Protein 8WKD (pdb70)

Solvent-accessible surface area: 10180 Å² total; per-residue (Å²): 0,0,0,0,0,6,0,6,178,119,0,0,0,0,0,0,0,26,8,52,0,33,7,99,33,120,112,96,39,56,86,99,2,44,131,36,2,38,47,14,63,3,61,60,65,126,72,4,95,142,55,4,152,124,30,59,6,129,16,73,43,35,41,101,59,116,4,3,53,86,77,126,20,1,0,8,0,54,0,22,18,30,96,78,87,89,80,61,66,4,46,0,0,0,0,12,18,10,7,0,1,0,26,31,92,137,102,90,14,56,68,72,47,77,18,128,32,24,0,0,0,0,0,1,5,113,56,0,17,114,20,0,11,135,13,4,130,100,59,36,86,198,201,26,89,35,116,57,0,18,154,20,0,57,68,0,2,73,22,0,12,151,93,2,1,0,5,2,173,95,56,41,61,25,80,14,82,44,121,34,67,0,48,150,11,8,101,159,14,119,98,140,47,51,13,0,3,8,1,2,80,26,140,31,44,59,29,126,85

B-factor: mean 46.71, std 22.0, range [20.5, 267.12]

Radius of gyration: 16.75 Å; Cα contacts (8 Å, |Δi|>4): 526; chains: 2; bounding box: 32×49×34 Å

Foldseek 3Di:
DKKKKKAAQQKMKIKAWQKDKDKDDDPVLVVVLVVCQLVLNAQDPVSSVVSCVVSVIDMDIDGHHAQWDDDPQKIKGKDWDADPNDIKMKIWIGIHQWIWIFICDPNFTGTDDIGGHIDMDMDGRPVLRVQLVVLCVVQDDDPDDPVSVVVSVLVSLCRSSRRGPNGHNDMDMDMGRDPPHRVVVSVVRRHD/DDDDDCPVVPDDDDDDD

Structure (mmCIF, N/CA/C/O backbone):
data_8WKD
#
_entry.id   8WKD
#
_cell.length_a   54.100
_cell.length_b   100.970
_cell.length_c   32.600
_cell.angle_alpha   90.00
_cell.angle_beta   90.00
_cell.angle_gamma   90.00
#
_symmetry.space_group_name_H-M   'P 21 21 2'
#
loop_
_entity.id
_entity.type
_entity.pdbx_description
1 polymer 'DUF2121 domain-containing protein'
2 polymer 'Tetrahydromethanopterin S-methyltransferase subunit A'
3 water water
#
loop_
_atom_site.group_PDB
_atom_site.id
_atom_site.type_symbol
_atom_site.label_atom_id
_atom_site.label_alt_id
_atom_site.label_comp_id
_atom_site.label_asym_id
_atom_site.label_entity_id
_atom_site.label_seq_id
_atom_site.pdbx_PDB_ins_code
_atom_site.Cartn_x
_atom_site.Cartn_y
_atom_site.Cartn_z
_atom_site.occupancy
_atom_site.B_iso_or_equiv
_atom_site.auth_seq_id
_atom_site.auth_comp_id
_atom_site.auth_asym_id
_atom_site.auth_atom_id
_atom_site.pdbx_PDB_model_num
ATOM 1 N N . ALA A 1 1 ? -13.690 2.945 -7.156 1.00 65.32 1 ALA A N 1
ATOM 2 C CA . ALA A 1 1 ? -14.563 4.114 -7.404 1.00 62.99 1 ALA A CA 1
ATOM 3 C C . ALA A 1 1 ? -13.733 5.387 -7.600 1.00 44.93 1 ALA A C 1
ATOM 4 O O . ALA A 1 1 ? -12.588 5.466 -7.134 1.00 40.42 1 ALA A O 1
ATOM 6 N N . LEU A 1 2 ? -14.307 6.375 -8.302 1.00 39.02 2 LEU A N 1
ATOM 7 C CA . LEU A 1 2 ? -13.598 7.600 -8.580 1.00 33.95 2 LEU A CA 1
ATOM 8 C C . LEU A 1 2 ? -14.514 8.756 -8.926 1.00 31.28 2 LEU A C 1
ATOM 9 O O . LEU A 1 2 ? -15.333 8.660 -9.844 1.00 23.15 2 LEU A O 1
ATOM 14 N N . VAL A 1 3 ? -14.402 9.840 -8.152 1.00 26.63 3 VAL A N 1
ATOM 15 C CA . VAL A 1 3 ? -15.059 11.100 -8.439 1.00 26.12 3 VAL A CA 1
ATOM 16 C C . VAL A 1 3 ? -13.936 12.110 -8.512 1.00 28.49 3 VAL A C 1
ATOM 17 O O . VAL A 1 3 ? -13.097 12.160 -7.614 1.00 20.50 3 VAL A O 1
ATOM 21 N N . ILE A 1 4 ? -13.876 12.885 -9.594 1.00 22.80 4 ILE A N 1
ATOM 22 C CA . ILE A 1 4 ? -12.883 13.935 -9.738 1.00 23.36 4 ILE A CA 1
ATOM 23 C C . ILE A 1 4 ? -13.557 15.245 -10.165 1.00 27.13 4 ILE A C 1
ATOM 24 O O . ILE A 1 4 ? -14.637 15.241 -10.784 1.00 22.21 4 ILE A O 1
ATOM 29 N N . ALA A 1 5 ? -12.955 16.359 -9.781 1.00 24.63 5 ALA A N 1
ATOM 30 C CA . ALA A 1 5 ? -13.493 17.667 -10.096 1.00 26.60 5 ALA A CA 1
ATOM 31 C C . ALA A 1 5 ? -12.420 18.680 -10.314 1.00 26.53 5 ALA A C 1
ATOM 32 O O . ALA A 1 5 ? -11.340 18.599 -9.732 1.00 26.06 5 ALA A O 1
ATOM 34 N N . PHE A 1 6 ? -12.718 19.641 -11.165 1.00 25.31 6 PHE A N 1
ATOM 35 C CA . PHE A 1 6 ? -11.849 20.773 -11.374 1.00 27.70 6 PHE A CA 1
ATOM 36 C C . PHE A 1 6 ? -12.671 22.006 -11.006 1.00 28.04 6 PHE A C 1
ATOM 37 O O . PHE A 1 6 ? -13.790 22.190 -11.490 1.00 24.84 6 PHE A O 1
ATOM 45 N N . ILE A 1 7 ? -12.117 22.847 -10.160 1.00 26.22 7 ILE A N 1
ATOM 46 C CA . ILE A 1 7 ? -12.766 24.087 -9.782 1.00 28.77 7 ILE A CA 1
ATOM 47 C C . ILE A 1 7 ? -11.930 25.201 -10.327 1.00 33.82 7 ILE A C 1
ATOM 48 O O . ILE A 1 7 ? -10.724 25.254 -10.103 1.00 30.57 7 ILE A O 1
ATOM 53 N N . GLY A 1 8 ? -12.553 26.035 -11.123 1.00 31.90 8 GLY A N 1
ATOM 54 C CA . GLY A 1 8 ? -11.876 27.190 -11.691 1.00 36.86 8 GLY A CA 1
ATOM 55 C C . GLY A 1 8 ? -12.547 28.478 -11.293 1.00 37.51 8 GLY A C 1
ATOM 56 O O . GLY A 1 8 ? -13.611 28.468 -10.667 1.00 35.19 8 GLY A O 1
ATOM 57 N N . LYS A 1 9 ? -11.994 29.590 -11.751 1.00 39.48 9 LYS A N 1
ATOM 58 C CA . LYS A 1 9 ? -12.553 30.919 -11.486 1.00 41.92 9 LYS A CA 1
ATOM 59 C C . LYS A 1 9 ? -13.919 31.108 -12.169 1.00 37.86 9 LYS A C 1
ATOM 60 O O . LYS A 1 9 ? -14.756 31.844 -11.655 1.00 35.62 9 LYS A O 1
ATOM 66 N N . ASN A 1 10 ? -14.147 30.456 -13.328 1.00 38.00 10 ASN A N 1
ATOM 67 C CA . ASN A 1 10 ? -15.407 30.643 -14.057 1.00 38.45 10 ASN A CA 1
ATOM 68 C C . ASN A 1 10 ? -16.393 29.491 -14.008 1.00 36.96 10 ASN A C 1
ATOM 69 O O . ASN A 1 10 ? -17.415 29.544 -14.695 1.00 37.25 10 ASN A O 1
ATOM 74 N N . GLY A 1 11 ? -16.080 28.450 -13.256 1.00 35.05 11 GLY A N 1
ATOM 75 C CA . GLY A 1 11 ? -16.967 27.310 -13.154 1.00 33.86 11 GLY A CA 1
ATOM 76 C C . GLY A 1 11 ? -16.307 26.083 -12.588 1.00 32.56 11 GLY A C 1
ATOM 77 O O . GLY A 1 11 ? -15.186 26.147 -12.086 1.00 34.77 11 GLY A O 1
ATOM 78 N N . ALA A 1 12 ? -17.009 24.974 -12.640 1.00 26.72 12 ALA A N 1
ATOM 79 C CA . ALA A 1 12 ? -16.497 23.727 -12.105 1.00 26.94 12 ALA A CA 1
ATOM 80 C C . ALA A 1 12 ? -16.976 22.553 -12.952 1.00 30.73 12 ALA A C 1
ATOM 81 O O . ALA A 1 12 ? -18.107 22.551 -13.449 1.00 24.91 12 ALA A O 1
ATOM 83 N N . VAL A 1 13 ? -16.121 21.534 -13.063 1.00 25.83 13 VAL A N 1
ATOM 84 C CA . VAL A 1 13 ? -16.466 20.347 -13.796 1.00 26.79 13 VAL A CA 1
ATOM 85 C C . VAL A 1 13 ? -16.266 19.135 -12.882 1.00 23.25 13 VAL A C 1
ATOM 86 O O . VAL A 1 13 ? -15.391 19.142 -12.017 1.00 27.35 13 VAL A O 1
ATOM 90 N N . MET A 1 14 ? -17.145 18.160 -12.990 1.00 20.87 14 MET A N 1
ATOM 91 C CA . MET A 1 14 ? -17.083 16.997 -12.123 1.00 25.81 14 MET A CA 1
ATOM 92 C C . MET A 1 14 ? -17.421 15.701 -12.899 1.00 24.47 14 MET A C 1
ATOM 93 O O . MET A 1 14 ? -18.410 15.658 -13.626 1.00 20.81 14 MET A O 1
ATOM 98 N N . ALA A 1 15 ? -16.596 14.674 -12.742 1.00 24.09 15 ALA A N 1
ATOM 99 C CA . ALA A 1 15 ? -16.795 13.401 -13.390 1.00 26.37 15 ALA A CA 1
ATOM 100 C C . ALA A 1 15 ? -16.807 12.263 -12.373 1.00 28.84 15 ALA A C 1
ATOM 101 O O . ALA A 1 15 ? -16.133 12.344 -11.345 1.00 21.68 15 ALA A O 1
ATOM 103 N N . GLY A 1 16 ? -17.633 11.258 -12.618 1.00 23.05 16 GLY A N 1
ATOM 104 C CA . GLY A 1 16 ? -17.723 10.116 -11.726 1.00 22.30 16 GLY A CA 1
ATOM 105 C C . GLY A 1 16 ? -17.944 8.843 -12.494 1.00 27.48 16 GLY A C 1
ATOM 106 O O . GLY A 1 16 ? -18.617 8.864 -13.532 1.00 21.15 16 GLY A O 1
ATOM 107 N N . ASP A 1 17 ? -17.358 7.726 -12.031 1.00 27.48 17 ASP A N 1
ATOM 108 C CA . ASP A 1 17 ? -17.606 6.439 -12.691 1.00 28.94 17 ASP A CA 1
ATOM 109 C C . ASP A 1 17 ? -19.004 5.913 -12.228 1.00 27.96 17 ASP A C 1
ATOM 110 O O . ASP A 1 17 ? -19.666 6.541 -11.395 1.00 25.78 17 ASP A O 1
ATOM 115 N N . MET A 1 18 ? -19.444 4.789 -12.771 1.00 27.01 18 MET A N 1
ATOM 116 C CA . MET A 1 18 ? -20.770 4.278 -12.446 1.00 31.81 18 MET A CA 1
ATOM 117 C C . MET A 1 18 ? -20.779 2.895 -11.789 1.00 35.72 18 MET A C 1
ATOM 118 O O . MET A 1 18 ? -21.851 2.344 -11.564 1.00 32.73 18 MET A O 1
ATOM 123 N N . ARG A 1 19 ? -19.594 2.370 -11.422 1.00 35.93 19 ARG A N 1
ATOM 124 C CA . ARG A 1 19 ? -19.462 1.046 -10.845 1.00 43.87 19 ARG A CA 1
ATOM 125 C C . ARG A 1 19 ? -19.817 0.946 -9.350 1.00 45.42 19 ARG A C 1
ATOM 126 O O . ARG A 1 19 ? -19.392 1.751 -8.533 1.00 45.61 19 ARG A O 1
ATOM 134 N N . GLU A 1 20 ? -20.611 -0.047 -9.026 1.00 40.46 20 GLU A N 1
ATOM 135 C CA . GLU A 1 20 ? -21.015 -0.387 -7.689 1.00 46.65 20 GLU A CA 1
ATOM 136 C C . GLU A 1 20 ? -20.731 -1.882 -7.534 1.00 48.83 20 GLU A C 1
ATOM 137 O O . GLU A 1 20 ? -21.132 -2.686 -8.383 1.00 40.03 20 GLU A O 1
ATOM 143 N N . ILE A 1 21 ? -19.946 -2.252 -6.515 1.00 57.99 21 ILE A N 1
ATOM 144 C CA . ILE A 1 21 ? -19.565 -3.641 -6.307 1.00 53.22 21 ILE A CA 1
ATOM 145 C C . ILE A 1 21 ? -20.069 -4.139 -4.997 1.00 52.83 21 ILE A C 1
ATOM 146 O O . ILE A 1 21 ? -19.846 -3.484 -3.982 1.00 63.07 21 ILE A O 1
ATOM 151 N N . THR A 1 22 ? -20.751 -5.277 -5.000 1.00 44.21 22 THR A N 1
ATOM 152 C CA . THR A 1 22 ? -21.170 -5.893 -3.749 1.00 50.01 22 THR A CA 1
ATOM 153 C C . THR A 1 22 ? -20.400 -7.191 -3.572 1.00 47.46 22 THR A C 1
ATOM 154 O O . THR A 1 22 ? -20.166 -7.922 -4.539 1.00 41.93 22 THR A O 1
ATOM 158 N N . PHE A 1 23 ? -20.022 -7.478 -2.330 1.00 50.04 23 PHE A N 1
ATOM 159 C CA . PHE A 1 23 ? -19.289 -8.690 -2.006 1.00 44.66 23 PHE A CA 1
ATOM 160 C C . PHE A 1 23 ? -20.117 -9.517 -1.042 1.00 48.50 23 PHE A C 1
ATOM 161 O O . PHE A 1 23 ? -20.871 -8.972 -0.225 1.00 48.47 23 PHE A O 1
ATOM 169 N N . GLU A 1 24 ? -20.008 -10.844 -1.159 1.00 43.44 24 GLU A N 1
ATOM 170 C CA . GLU A 1 24 ? -20.714 -11.738 -0.253 1.00 45.69 24 GLU A CA 1
ATOM 171 C C . GLU A 1 24 ? -19.791 -12.924 0.021 1.00 45.99 24 GLU A C 1
ATOM 172 O O . GLU A 1 24 ? -19.227 -13.494 -0.909 1.00 43.02 24 GLU A O 1
ATOM 178 N N . GLY A 1 25 ? -19.618 -13.249 1.290 1.00 46.52 25 GLY A N 1
ATOM 179 C CA . GLY A 1 25 ? -18.755 -14.339 1.729 1.00 50.28 25 GLY A CA 1
ATOM 180 C C . GLY A 1 25 ? -18.058 -14.033 3.038 1.00 51.24 25 GLY A C 1
ATOM 181 O O . GLY A 1 25 ? -18.266 -12.969 3.620 1.00 52.68 25 GLY A O 1
ATOM 182 N N . GLU A 1 26 ? -17.225 -14.962 3.519 1.00 47.19 26 GLU A N 1
ATOM 183 C CA . GLU A 1 26 ? -16.504 -14.770 4.767 1.00 49.96 26 GLU A CA 1
ATOM 184 C C . GLU A 1 26 ? -15.663 -13.494 4.755 1.00 48.18 26 GLU A C 1
ATOM 185 O O . GLU A 1 26 ? -15.099 -13.140 3.731 1.00 43.56 26 GLU A O 1
ATOM 191 N N . LYS A 1 27 ? -15.593 -12.804 5.906 1.00 51.32 27 LYS A N 1
ATOM 192 C CA . LYS A 1 27 ? -14.856 -11.551 6.086 1.00 49.28 27 LYS A CA 1
ATOM 193 C C . LYS A 1 27 ? -13.348 -11.625 5.719 1.00 45.99 27 LYS A C 1
ATOM 194 O O . LYS A 1 27 ? -12.892 -10.725 5.010 1.00 45.99 27 LYS A O 1
ATOM 200 N N . PRO A 1 28 ? -12.556 -12.643 6.143 1.00 48.08 28 PRO A N 1
ATOM 201 C CA . PRO A 1 28 ? -11.137 -12.672 5.733 1.00 49.26 28 PRO A CA 1
ATOM 202 C C . PRO A 1 28 ? -10.972 -12.783 4.223 1.00 49.13 28 PRO A C 1
ATOM 203 O O . PRO A 1 28 ? -10.017 -12.244 3.675 1.00 45.91 28 PRO A O 1
ATOM 207 N N . ASP A 1 29 ? -11.898 -13.489 3.556 1.00 46.90 29 ASP A N 1
ATOM 208 C CA . ASP A 1 29 ? -11.891 -13.705 2.119 1.00 49.27 29 ASP A CA 1
ATOM 209 C C . ASP A 1 29 ? -12.238 -12.411 1.365 1.00 44.91 29 ASP A C 1
ATOM 210 O O . ASP A 1 29 ? -11.515 -12.029 0.442 1.00 44.68 29 ASP A O 1
ATOM 215 N N . ARG A 1 30 ? -13.308 -11.718 1.800 1.00 44.49 30 ARG A N 1
ATOM 216 C CA . ARG A 1 30 ? -13.719 -10.451 1.205 1.00 43.40 30 ARG A CA 1
ATOM 217 C C . ARG A 1 30 ? -12.604 -9.420 1.349 1.00 46.62 30 ARG A C 1
ATOM 218 O O . ARG A 1 30 ? -12.255 -8.774 0.366 1.00 44.59 30 ARG A O 1
ATOM 226 N N . GLU A 1 31 ? -11.985 -9.340 2.543 1.00 46.74 31 GLU A N 1
ATOM 227 C CA . GLU A 1 31 ? -10.857 -8.449 2.819 1.00 47.94 31 GLU A CA 1
ATOM 228 C C . GLU A 1 31 ? -9.645 -8.715 1.915 1.00 48.52 31 GLU A C 1
ATOM 229 O O . GLU A 1 31 ? -8.961 -7.767 1.528 1.00 47.92 31 GLU A O 1
ATOM 235 N N . LYS A 1 32 ? -9.369 -9.988 1.594 1.00 46.82 32 LYS A N 1
ATOM 236 C CA . LYS A 1 32 ? -8.259 -10.343 0.717 1.00 48.40 32 LYS A CA 1
ATOM 237 C C . LYS A 1 32 ? -8.545 -9.888 -0.730 1.00 50.23 32 LYS A C 1
ATOM 238 O O . LYS A 1 32 ? -7.652 -9.369 -1.409 1.00 53.66 32 LYS A O 1
ATOM 244 N N . LEU A 1 33 ? -9.784 -10.091 -1.203 1.00 50.35 33 LEU A N 1
ATOM 245 C CA . LEU A 1 33 ? -10.157 -9.671 -2.549 1.00 48.26 33 LEU A CA 1
ATOM 246 C C . LEU A 1 33 ? -10.124 -8.141 -2.654 1.00 48.94 33 LEU A C 1
ATOM 247 O O . LEU A 1 33 ? -9.517 -7.615 -3.578 1.00 50.90 33 LEU A O 1
ATOM 252 N N . GLU A 1 34 ? -10.714 -7.439 -1.682 1.00 46.53 34 GLU A N 1
ATOM 253 C CA . GLU A 1 34 ? -10.727 -5.977 -1.633 1.00 50.94 34 GLU A CA 1
ATOM 254 C C . GLU A 1 34 ? -9.324 -5.401 -1.779 1.00 53.58 34 GLU A C 1
ATOM 255 O O . GLU A 1 34 ? -9.110 -4.549 -2.630 1.00 55.89 34 GLU A O 1
ATOM 261 N N . LYS A 1 35 ? -8.370 -5.887 -0.973 1.00 53.31 35 LYS A N 1
ATOM 262 C CA . LYS A 1 35 ? -6.989 -5.438 -1.035 1.00 52.57 35 LYS A CA 1
ATOM 263 C C . LYS A 1 35 ? -6.439 -5.577 -2.462 1.00 54.45 35 LYS A C 1
ATOM 264 O O . LYS A 1 35 ? -5.859 -4.628 -2.974 1.00 56.12 35 LYS A O 1
ATOM 270 N N . GLU A 1 36 ? -6.652 -6.724 -3.118 1.00 53.78 36 GLU A N 1
ATOM 271 C CA . GLU A 1 36 ? -6.166 -6.930 -4.486 1.00 56.06 36 GLU A CA 1
ATOM 272 C C . GLU A 1 36 ? -6.848 -5.996 -5.498 1.00 55.67 36 GLU A C 1
ATOM 273 O O . GLU A 1 36 ? -6.221 -5.570 -6.464 1.00 53.14 36 GLU A O 1
ATOM 279 N N . LEU A 1 37 ? -8.140 -5.715 -5.298 1.00 53.26 37 LEU A N 1
ATOM 280 C CA . LEU A 1 37 ? -8.900 -4.878 -6.216 1.00 55.42 37 LEU A CA 1
ATOM 281 C C . LEU A 1 37 ? -8.565 -3.396 -6.069 1.00 53.95 37 LEU A C 1
ATOM 282 O O . LEU A 1 37 ? -8.403 -2.715 -7.074 1.00 53.54 37 LEU A O 1
ATOM 287 N N . TYR A 1 38 ? -8.426 -2.905 -4.840 1.00 55.99 38 TYR A N 1
ATOM 288 C CA . TYR A 1 38 ? -8.127 -1.492 -4.607 1.00 55.94 38 TYR A CA 1
ATOM 289 C C . TYR A 1 38 ? -6.626 -1.144 -4.726 1.00 55.38 38 TYR A C 1
ATOM 290 O O . TYR A 1 38 ? -6.239 0.014 -4.538 1.00 53.76 38 TYR A O 1
ATOM 299 N N . SER A 1 39 ? -5.789 -2.131 -5.080 1.00 53.81 39 SER A N 1
ATOM 300 C CA . SER A 1 39 ? -4.358 -1.893 -5.252 1.00 54.81 39 SER A CA 1
ATOM 301 C C . SER A 1 39 ? -3.927 -1.730 -6.728 1.00 52.19 39 SER A C 1
ATOM 302 O O . SER A 1 39 ? -2.748 -1.475 -6.990 1.00 54.59 39 SER A O 1
ATOM 305 N N . GLY A 1 40 ? -4.853 -1.899 -7.670 1.00 54.27 40 GLY A N 1
ATOM 306 C CA . GLY A 1 40 ? -4.525 -1.861 -9.091 1.00 51.95 40 GLY A CA 1
ATOM 307 C C . GLY A 1 40 ? -4.104 -3.216 -9.650 1.00 53.61 40 GLY A C 1
ATOM 308 O O . GLY A 1 40 ? -3.794 -3.327 -10.837 1.00 50.12 40 GLY A O 1
ATOM 309 N N . SER A 1 41 ? -4.094 -4.268 -8.801 1.00 62.84 41 SER A N 1
ATOM 310 C CA . SER A 1 41 ? -3.703 -5.634 -9.185 1.00 63.95 41 SER A CA 1
ATOM 311 C C . SER A 1 41 ? -4.675 -6.221 -10.201 1.00 62.49 41 SER A C 1
ATOM 312 O O . SER A 1 41 ? -4.253 -6.864 -11.165 1.00 60.73 41 SER A O 1
ATOM 315 N N . ILE A 1 42 ? -5.980 -6.030 -9.967 1.00 51.87 42 ILE A N 1
ATOM 316 C CA . ILE A 1 42 ? -6.994 -6.553 -10.870 1.00 46.54 42 ILE A CA 1
ATOM 317 C C . ILE A 1 42 ? -7.347 -5.483 -11.900 1.00 49.80 42 ILE A C 1
ATOM 318 O O . ILE A 1 42 ? -7.985 -4.488 -11.562 1.00 47.45 42 ILE A O 1
ATOM 323 N N . VAL A 1 43 ? -6.920 -5.684 -13.145 1.00 45.85 43 VAL A N 1
ATOM 324 C CA . VAL A 1 43 ? -7.128 -4.736 -14.240 1.00 45.59 43 VAL A CA 1
ATOM 325 C C . VAL A 1 43 ? -8.434 -4.942 -15.013 1.00 43.89 43 VAL A C 1
ATOM 326 O O . VAL A 1 43 ? -9.109 -3.969 -15.330 1.00 48.47 43 VAL A O 1
ATOM 330 N N . THR A 1 44 ? -8.780 -6.184 -15.342 1.00 45.67 44 THR A N 1
ATOM 331 C CA . THR A 1 44 ? -9.969 -6.454 -16.152 1.00 47.85 44 THR A CA 1
ATOM 332 C C . THR A 1 44 ? -11.130 -7.052 -15.336 1.00 48.39 44 THR A C 1
ATOM 333 O O . THR A 1 44 ? -10.919 -7.547 -14.225 1.00 47.15 44 THR A O 1
ATOM 337 N N . ASP A 1 45 ? -12.349 -7.007 -15.894 1.00 45.09 45 ASP A N 1
ATOM 338 C CA . ASP A 1 45 ? -13.512 -7.628 -15.261 1.00 48.64 45 ASP A CA 1
ATOM 339 C C . ASP A 1 45 ? -13.388 -9.161 -15.294 1.00 47.56 45 ASP A C 1
ATOM 340 O O . ASP A 1 45 ? -13.938 -9.846 -14.426 1.00 45.51 45 ASP A O 1
ATOM 345 N N . GLU A 1 46 ? -12.627 -9.687 -16.264 1.00 48.41 46 GLU A N 1
ATOM 346 C CA . GLU A 1 46 ? -12.322 -11.105 -16.406 1.00 47.85 46 GLU A CA 1
ATOM 347 C C . GLU A 1 46 ? -11.446 -11.553 -15.222 1.00 46.60 46 GLU A C 1
ATOM 348 O O . GLU A 1 46 ? -11.795 -12.525 -14.550 1.00 49.49 46 GLU A O 1
ATOM 354 N N . GLU A 1 47 ? -10.346 -10.825 -14.931 1.00 45.50 47 GLU A N 1
ATOM 355 C CA . GLU A 1 47 ? -9.457 -11.138 -13.809 1.00 45.89 47 GLU A CA 1
ATOM 356 C C . GLU A 1 47 ? -10.142 -10.980 -12.462 1.00 46.29 47 GLU A C 1
ATOM 357 O O . GLU A 1 47 ? -9.749 -11.629 -11.502 1.00 47.31 47 GLU A O 1
ATOM 363 N N . MET A 1 48 ? -11.154 -10.111 -12.377 1.00 45.94 48 MET A N 1
ATOM 364 C CA . MET A 1 48 ? -11.899 -9.898 -11.149 1.00 45.71 48 MET A CA 1
ATOM 365 C C . MET A 1 48 ? -12.736 -11.132 -10.817 1.00 45.49 48 MET A C 1
ATOM 366 O O . MET A 1 48 ? -12.739 -11.580 -9.673 1.00 43.63 48 MET A O 1
ATOM 371 N N . GLN A 1 49 ? -13.413 -11.684 -11.814 1.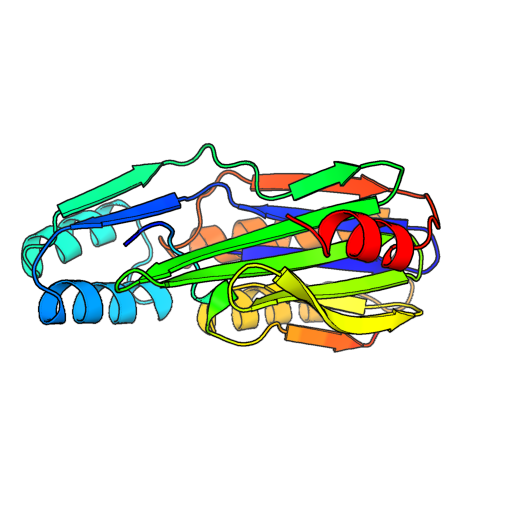00 45.63 49 GLN A N 1
ATOM 372 C CA . GLN A 1 49 ? -14.254 -12.879 -11.568 1.00 45.20 49 GLN A CA 1
ATOM 373 C C . GLN A 1 49 ? -13.358 -14.081 -11.257 1.00 48.13 49 GLN A C 1
ATOM 374 O O . GLN A 1 49 ? -13.719 -14.837 -10.354 1.00 48.82 49 GLN A O 1
ATOM 380 N N . LYS A 1 50 ? -12.222 -14.211 -11.947 1.00 46.18 50 LYS A N 1
ATOM 381 C CA . LYS A 1 50 ? -11.314 -15.312 -11.646 1.00 47.72 50 LYS A CA 1
ATOM 382 C C . LYS A 1 50 ? -10.776 -15.200 -10.207 1.00 47.51 50 LYS A C 1
ATOM 383 O O . LYS A 1 50 ? -10.695 -16.213 -9.515 1.00 46.03 50 LYS A O 1
ATOM 389 N N . LYS A 1 51 ? -10.492 -13.970 -9.726 1.00 45.96 51 LYS A N 1
ATOM 390 C CA . LYS A 1 51 ? -10.012 -13.795 -8.354 1.00 48.84 51 LYS A CA 1
ATOM 391 C C . LYS A 1 51 ? -11.102 -14.061 -7.316 1.00 49.45 51 LYS A C 1
ATOM 392 O O . LYS A 1 51 ? -10.820 -14.677 -6.294 1.00 48.16 51 LYS A O 1
ATOM 398 N N . ALA A 1 52 ? -12.345 -13.616 -7.580 1.00 47.16 52 ALA A N 1
A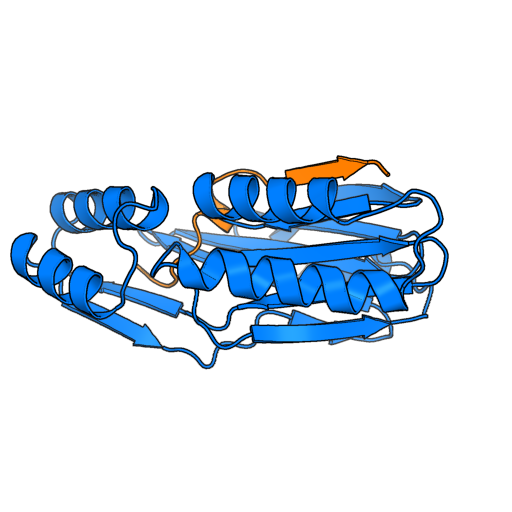TOM 399 C CA . ALA A 1 52 ? -13.466 -13.853 -6.668 1.00 46.63 52 ALA A CA 1
ATOM 400 C C . ALA A 1 52 ? -13.678 -15.360 -6.491 1.00 50.39 52 ALA A C 1
ATOM 401 O O . ALA A 1 52 ? -13.927 -15.813 -5.374 1.00 48.73 52 ALA A O 1
ATOM 403 N N . GLU A 1 53 ? -13.589 -16.128 -7.591 1.00 46.08 53 GLU A N 1
ATOM 404 C CA . GLU A 1 53 ? -13.735 -17.584 -7.583 1.00 55.39 53 GLU A CA 1
ATOM 405 C C . GLU A 1 53 ? -12.639 -18.173 -6.680 1.00 52.85 53 GLU A C 1
ATOM 406 O O . GLU A 1 53 ? -12.944 -18.873 -5.713 1.00 55.47 53 GLU A O 1
ATOM 412 N N . GLU A 1 54 ? -11.380 -17.782 -6.937 1.00 53.02 54 GLU A N 1
ATOM 413 C CA . GLU A 1 54 ? -10.203 -18.199 -6.192 1.00 53.15 54 GLU A CA 1
ATOM 414 C C . GLU A 1 54 ? -10.384 -18.000 -4.700 1.00 55.11 54 GLU A C 1
ATOM 415 O O . GLU A 1 54 ? -10.148 -18.930 -3.930 1.00 54.87 54 GLU A O 1
ATOM 421 N N . PHE A 1 55 ? -10.823 -16.804 -4.279 1.00 52.09 55 PHE A N 1
ATOM 422 C CA . PHE A 1 55 ? -11.006 -16.535 -2.856 1.00 53.18 55 PHE A CA 1
ATOM 423 C C . PHE A 1 55 ? -12.380 -16.968 -2.297 1.00 51.10 55 PHE A C 1
ATOM 424 O O . PHE A 1 55 ? -12.641 -16.765 -1.108 1.00 51.13 55 PHE A O 1
ATOM 432 N N . GLY A 1 56 ? -13.224 -17.571 -3.134 1.00 49.50 56 GLY A N 1
ATOM 433 C CA . GLY A 1 56 ? -14.545 -18.024 -2.722 1.00 48.48 56 GLY A CA 1
ATOM 434 C C . GLY A 1 56 ? -15.488 -16.900 -2.340 1.00 46.54 56 GLY A C 1
ATOM 435 O O . GLY A 1 56 ? -16.271 -17.042 -1.405 1.00 49.94 56 GLY A O 1
ATOM 436 N N . VAL A 1 57 ? -15.417 -15.770 -3.061 1.00 46.49 57 VAL A N 1
ATOM 437 C CA . VAL A 1 57 ? -16.258 -14.596 -2.831 1.00 44.40 57 VAL A CA 1
ATOM 438 C C . VAL A 1 57 ? -17.197 -14.407 -4.018 1.00 43.83 57 VAL A C 1
ATOM 439 O O . VAL A 1 57 ? -16.729 -14.334 -5.151 1.00 45.46 57 VAL A O 1
ATOM 443 N N . LYS A 1 58 ? -18.509 -14.318 -3.774 1.00 40.81 58 LYS A N 1
ATOM 444 C CA . LYS A 1 58 ? -19.453 -14.035 -4.853 1.00 44.67 58 LYS A CA 1
ATOM 445 C C . LYS A 1 58 ? -19.494 -12.500 -5.046 1.00 46.90 58 LYS A C 1
ATOM 446 O O . LYS A 1 58 ? -19.615 -11.767 -4.068 1.00 46.87 58 LYS A O 1
ATOM 452 N N . ILE A 1 59 ? -19.294 -12.018 -6.273 1.00 42.94 59 ILE A N 1
ATOM 453 C CA . ILE A 1 59 ? -19.289 -10.581 -6.538 1.00 46.52 59 ILE A CA 1
ATOM 454 C C . ILE A 1 59 ? -20.311 -10.153 -7.597 1.00 46.22 59 ILE A C 1
ATOM 455 O O . ILE A 1 59 ? -20.381 -10.758 -8.667 1.00 47.47 59 ILE A O 1
ATOM 460 N N . THR A 1 60 ? -21.114 -9.118 -7.291 1.00 44.67 60 THR A N 1
ATOM 461 C CA . THR A 1 60 ? -22.040 -8.559 -8.269 1.00 44.84 60 THR A CA 1
ATOM 462 C C . THR A 1 60 ? -21.523 -7.172 -8.643 1.00 41.07 60 THR A C 1
ATOM 463 O O . THR A 1 60 ? -21.166 -6.379 -7.775 1.00 40.86 60 THR A O 1
ATOM 467 N N . VAL A 1 61 ? -21.471 -6.891 -9.925 1.00 43.45 61 VAL A N 1
ATOM 468 C CA . VAL A 1 61 ? -20.993 -5.602 -10.406 1.00 40.36 61 VAL A CA 1
ATOM 469 C C . VAL A 1 61 ? -22.130 -4.878 -11.114 1.00 42.31 61 VAL A C 1
ATOM 470 O O . VAL A 1 61 ? -22.754 -5.473 -11.988 1.00 41.77 61 VAL A O 1
ATOM 474 N N . ALA A 1 62 ? -22.441 -3.631 -10.727 1.00 38.45 62 ALA A N 1
ATOM 475 C CA . ALA A 1 62 ? -23.501 -2.878 -11.402 1.00 43.81 62 ALA A CA 1
ATOM 476 C C . ALA A 1 62 ? -22.883 -1.598 -11.963 1.00 40.50 62 ALA A C 1
ATOM 477 O O . ALA A 1 62 ? -22.252 -0.858 -11.203 1.00 36.00 62 ALA A O 1
ATOM 479 N N . ASP A 1 63 ? -23.025 -1.335 -13.283 1.00 35.65 63 ASP A N 1
ATOM 480 C CA . ASP A 1 63 ? -22.385 -0.160 -13.872 1.00 36.86 63 ASP A CA 1
ATOM 481 C C . ASP A 1 63 ? -23.349 0.957 -14.325 1.00 37.86 63 ASP A C 1
ATOM 482 O O . ASP A 1 63 ? -23.134 1.555 -15.380 1.00 39.52 63 ASP A O 1
ATOM 487 N N . CYS A 1 64 ? -24.339 1.289 -13.513 1.00 31.09 64 CYS A N 1
ATOM 488 C CA . CYS A 1 64 ? -25.277 2.359 -13.844 1.00 35.52 64 CYS A CA 1
ATOM 489 C C . CYS A 1 64 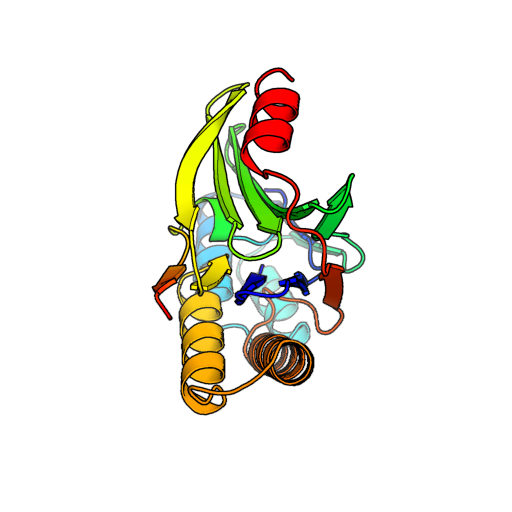? -25.525 3.289 -12.642 1.00 37.47 64 CYS A C 1
ATOM 490 O O . CYS A 1 64 ? -26.626 3.829 -12.525 1.00 39.02 64 CYS A O 1
ATOM 493 N N . LYS A 1 65 ? -24.537 3.472 -11.750 1.00 34.90 65 LYS A N 1
ATOM 494 C CA . LYS A 1 65 ? -24.732 4.329 -10.586 1.00 35.69 65 LYS A CA 1
ATOM 495 C C . LYS A 1 65 ? -24.346 5.773 -10.883 1.00 34.70 65 LYS A C 1
ATOM 496 O O . LYS A 1 65 ? -23.172 6.066 -11.105 1.00 35.83 65 LYS A O 1
ATOM 502 N N . GLU A 1 66 ? -25.318 6.679 -10.876 1.00 36.42 66 GLU A N 1
ATOM 503 C CA . GLU A 1 66 ? -25.031 8.106 -11.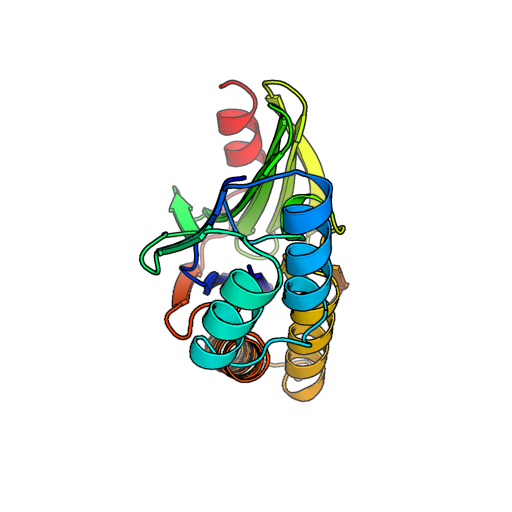057 1.00 34.70 66 GLU A CA 1
ATOM 504 C C . GLU A 1 66 ? -24.447 8.639 -9.742 1.00 31.92 66 GLU A C 1
ATOM 505 O O . GLU A 1 66 ? -25.101 8.601 -8.701 1.00 29.59 66 GLU A O 1
ATOM 511 N N . LYS A 1 67 ? -23.158 8.989 -9.784 1.00 27.49 67 LYS A N 1
ATOM 512 C CA . LYS A 1 67 ? -22.370 9.476 -8.666 1.00 28.71 67 LYS A CA 1
ATOM 513 C C . LYS A 1 67 ? -22.217 10.991 -8.666 1.00 32.65 67 LYS A C 1
ATOM 514 O O . LYS A 1 67 ? -21.683 11.541 -7.701 1.00 29.77 67 LYS A O 1
ATOM 520 N N . VAL A 1 68 ? -22.650 11.671 -9.728 1.00 28.86 68 VAL A N 1
ATOM 521 C CA . VAL A 1 68 ? -22.580 13.119 -9.791 1.00 29.59 68 VAL A CA 1
ATOM 522 C C . VAL A 1 68 ? -23.933 13.664 -10.266 1.00 30.83 68 VAL A C 1
ATOM 523 O O . VAL A 1 68 ? -24.690 12.981 -10.963 1.00 31.37 68 VAL A O 1
ATOM 527 N N . SER A 1 69 ? -24.285 14.829 -9.787 1.00 27.38 69 SER A N 1
ATOM 528 C CA . SER A 1 69 ? -25.514 15.513 -10.184 1.00 34.40 69 SER A CA 1
ATOM 529 C C . SER A 1 69 ? -25.325 17.033 -10.010 1.00 31.87 69 SER A C 1
ATOM 530 O O . SER A 1 69 ? -24.302 17.485 -9.492 1.00 31.49 69 SER A O 1
ATOM 533 N N . GLU A 1 70 ? -26.303 17.808 -10.451 1.00 32.43 70 GLU A N 1
ATOM 534 C CA . GLU A 1 70 ? -26.253 19.243 -10.357 1.00 42.05 70 GLU A CA 1
ATOM 535 C C . GLU A 1 70 ? -27.560 19.761 -9.807 1.00 48.42 70 GLU A C 1
ATOM 536 O O . GLU A 1 70 ? -28.596 19.644 -10.464 1.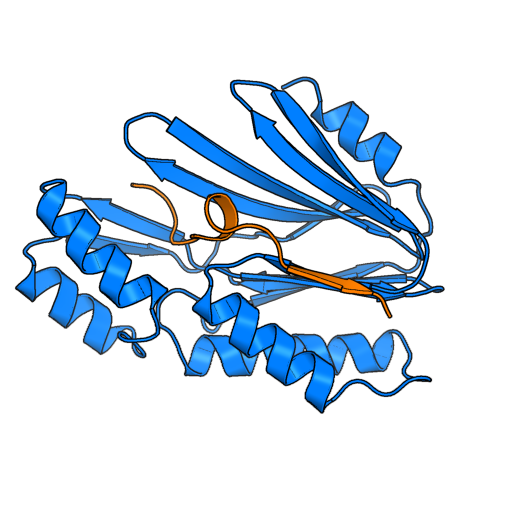00 45.96 70 GLU A O 1
ATOM 542 N N . ARG A 1 71 ? -27.489 20.344 -8.600 1.00 46.67 71 ARG A N 1
ATOM 543 C CA . ARG A 1 71 ? -28.595 20.919 -7.852 1.00 49.48 71 ARG A CA 1
ATOM 544 C C . ARG A 1 71 ? -28.339 22.414 -7.614 1.00 53.63 71 ARG A C 1
ATOM 545 O O . ARG A 1 71 ? -27.402 22.756 -6.889 1.00 51.66 71 ARG A O 1
ATOM 553 N N . ASN A 1 72 ? -29.157 23.297 -8.226 1.00 54.05 72 ASN A N 1
ATOM 554 C CA . ASN A 1 72 ? -29.120 24.748 -8.023 1.00 52.37 72 ASN A CA 1
ATOM 555 C C . ASN A 1 72 ? -27.805 25.420 -8.408 1.00 47.47 72 ASN A C 1
ATOM 556 O O . ASN A 1 72 ? -27.340 26.326 -7.710 1.00 50.38 72 ASN A O 1
ATOM 561 N N . GLY A 1 73 ? -27.198 24.966 -9.494 1.00 42.83 73 GLY A N 1
ATOM 562 C CA . GLY A 1 73 ? -25.904 25.491 -9.912 1.00 40.98 73 GLY A CA 1
ATOM 563 C C . GLY A 1 73 ? -24.723 24.924 -9.143 1.00 41.72 73 GLY A C 1
ATOM 564 O O . GLY A 1 73 ? -23.576 25.275 -9.426 1.00 42.03 73 GLY A O 1
ATOM 565 N N . VAL A 1 74 ? -24.970 24.015 -8.192 1.00 35.87 74 VAL A N 1
ATOM 566 C CA . VAL A 1 74 ? -23.906 23.382 -7.427 1.00 32.25 74 VAL A CA 1
ATOM 567 C C . VAL A 1 74 ? -23.757 21.929 -7.914 1.00 31.95 74 VAL A C 1
ATOM 568 O O . VAL A 1 74 ? -24.761 21.240 -8.067 1.00 33.22 74 VAL A O 1
ATOM 572 N N . LEU A 1 75 ? -22.533 21.481 -8.180 1.00 23.78 75 LEU A N 1
ATOM 573 C CA . LEU A 1 75 ? -22.299 20.082 -8.565 1.00 28.08 75 LEU A CA 1
ATOM 574 C C . LEU A 1 75 ? -22.093 19.278 -7.296 1.00 26.17 75 LEU A C 1
ATOM 575 O O . LEU A 1 75 ? -21.432 19.740 -6.381 1.00 21.19 75 LEU A O 1
ATOM 580 N N . VAL A 1 76 ? -22.661 18.089 -7.226 1.00 30.48 76 VAL A N 1
ATOM 581 C CA . VAL A 1 76 ? -22.526 17.224 -6.063 1.00 24.21 76 VAL A CA 1
ATOM 582 C C . VAL A 1 76 ? -22.051 15.829 -6.524 1.00 29.66 76 VAL A C 1
ATOM 583 O O . VAL A 1 76 ? -22.699 15.200 -7.371 1.00 23.94 76 VAL A O 1
ATOM 587 N N . GLY A 1 77 ? -20.890 15.409 -6.005 1.00 21.77 77 GLY A N 1
ATOM 588 C CA . GLY A 1 77 ? -20.303 14.105 -6.253 1.00 27.17 77 GLY A CA 1
ATOM 589 C C . GLY A 1 77 ? -20.264 13.284 -4.984 1.00 32.05 77 GLY A C 1
ATOM 590 O O . GLY A 1 77 ? -20.017 13.830 -3.895 1.00 29.45 77 GLY A O 1
ATOM 591 N N . GLU A 1 78 ? -20.498 11.964 -5.101 1.00 28.59 78 GLU A N 1
ATOM 592 C CA . GLU A 1 78 ? -20.480 11.133 -3.907 1.00 33.59 78 GLU A CA 1
ATOM 593 C C . GLU A 1 78 ? -19.934 9.743 -4.118 1.00 30.82 78 GLU A C 1
ATOM 594 O O . GLU A 1 78 ? -20.151 9.118 -5.161 1.00 24.28 78 GLU A O 1
ATOM 600 N N . VAL A 1 79 ? -19.150 9.309 -3.149 1.00 26.07 79 VAL A N 1
ATOM 601 C CA . VAL A 1 79 ? -18.605 7.957 -3.052 1.00 39.87 79 VAL A CA 1
ATOM 602 C C . VAL A 1 79 ? -19.151 7.390 -1.724 1.00 43.34 79 VAL A C 1
ATOM 603 O O . VAL A 1 79 ? -19.313 8.140 -0.763 1.00 38.05 79 VAL A O 1
ATOM 607 N N . SER A 1 80 ? -19.509 6.107 -1.687 1.00 52.79 80 SER A N 1
ATOM 608 C CA . SER A 1 80 ? -20.081 5.501 -0.477 1.00 54.12 80 SER A CA 1
ATOM 609 C C . SER A 1 80 ? -19.698 4.033 -0.304 1.00 65.95 80 SER A C 1
ATOM 610 O O . SER A 1 80 ? -19.381 3.359 -1.281 1.00 74.70 80 SER A O 1
ATOM 613 N N . SER A 1 81 ? -19.739 3.549 0.944 1.00 56.95 81 SER A N 1
ATOM 614 C CA . SER A 1 81 ? -19.394 2.179 1.344 1.00 64.00 81 SER A CA 1
ATOM 615 C C . SER A 1 81 ? -20.449 1.574 2.279 1.00 59.71 81 SER A C 1
ATOM 616 O O . SER A 1 81 ? -21.350 2.276 2.759 1.00 58.27 81 SER A O 1
ATOM 619 N N . ALA A 1 82 ? -20.306 0.265 2.546 1.00 64.56 82 ALA A N 1
ATOM 620 C CA . ALA A 1 82 ? -21.082 -0.521 3.503 1.00 63.77 82 ALA A CA 1
ATOM 621 C C . ALA A 1 82 ? -20.097 -1.577 4.050 1.00 71.03 82 ALA A C 1
ATOM 622 O O . ALA A 1 82 ? -19.560 -2.371 3.280 1.00 70.07 82 ALA A O 1
ATOM 624 N N . GLU A 1 83 ? -19.793 -1.530 5.351 1.00 76.19 83 GLU A N 1
ATOM 625 C CA . GLU A 1 83 ? -18.860 -2.480 5.963 1.00 78.41 83 GLU A CA 1
ATOM 626 C C . GLU A 1 83 ? -19.246 -2.684 7.411 1.00 75.23 83 GLU A C 1
ATOM 627 O O . GLU A 1 83 ? -19.251 -1.715 8.169 1.00 74.37 83 GLU A O 1
ATOM 633 N N . GLY A 1 84 ? -19.536 -3.927 7.785 1.00 80.08 84 GLY A N 1
ATOM 634 C CA . GLY A 1 84 ? -19.912 -4.295 9.147 1.00 78.43 84 GLY A CA 1
ATOM 635 C C . GLY A 1 84 ? -20.996 -3.424 9.753 1.00 76.91 84 GLY A C 1
ATOM 636 O O . GLY A 1 84 ? -20.851 -2.951 10.882 1.00 80.55 84 GLY A O 1
ATOM 637 N N . GLY A 1 85 ? -22.053 -3.165 8.984 1.00 82.64 85 GLY A N 1
ATOM 638 C CA . GLY A 1 85 ? -23.175 -2.334 9.411 1.00 75.19 85 GLY A CA 1
ATOM 639 C C . GLY A 1 85 ? -22.915 -0.837 9.413 1.00 73.76 85 GLY A C 1
ATOM 640 O O . GLY A 1 85 ? -23.813 -0.052 9.737 1.00 74.70 85 GLY A O 1
ATOM 641 N N . VAL A 1 86 ? -21.695 -0.421 9.052 1.00 66.58 86 VAL A N 1
ATOM 642 C CA . VAL A 1 86 ? -21.303 0.985 9.024 1.00 63.70 86 VAL A CA 1
ATOM 643 C C . VAL A 1 86 ? -21.448 1.544 7.604 1.00 65.05 86 VAL A C 1
ATOM 644 O O . VAL A 1 86 ? -20.684 1.145 6.714 1.00 63.27 86 VAL A O 1
ATOM 648 N N . VAL A 1 87 ? -22.388 2.486 7.392 1.00 56.69 87 VAL A N 1
ATOM 649 C CA . VAL A 1 87 ? -22.503 3.126 6.088 1.00 58.39 87 VAL A CA 1
ATOM 650 C C . VAL A 1 87 ? -21.582 4.336 6.093 1.00 55.48 87 VAL A C 1
ATOM 651 O O . VAL A 1 87 ? -21.716 5.209 6.952 1.00 53.52 87 VAL A O 1
ATOM 655 N N . LYS A 1 88 ? -20.632 4.374 5.160 1.00 52.00 88 LYS A N 1
ATOM 656 C CA . LYS A 1 88 ? -19.748 5.520 5.026 1.00 51.64 88 LYS A CA 1
ATOM 657 C C . LYS A 1 88 ? -20.031 6.276 3.704 1.00 49.80 88 LYS A C 1
ATOM 658 O O . LYS A 1 88 ? -20.392 5.653 2.700 1.00 46.61 88 LYS A O 1
ATOM 664 N N . LYS A 1 89 ? -19.948 7.623 3.719 1.00 42.88 89 LYS A N 1
ATOM 665 C CA . LYS A 1 89 ? -20.243 8.431 2.535 1.00 39.52 89 LYS A CA 1
ATOM 666 C C . LYS A 1 89 ? -19.454 9.719 2.555 1.00 38.37 89 LYS A C 1
ATOM 667 O O . LYS A 1 89 ? -19.382 10.388 3.590 1.00 33.34 89 LYS A O 1
ATOM 673 N N . ARG A 1 90 ? -18.922 10.103 1.412 1.00 30.45 90 ARG A N 1
ATOM 674 C CA . ARG A 1 90 ? -18.229 11.372 1.294 1.00 33.47 90 ARG A CA 1
ATOM 675 C C . ARG A 1 90 ? -18.813 12.148 0.104 1.00 32.34 90 ARG A C 1
ATOM 676 O O . ARG A 1 90 ? -19.004 11.569 -0.966 1.00 29.93 90 ARG A O 1
ATOM 684 N N . ARG A 1 91 ? -19.134 13.424 0.294 1.00 28.37 91 ARG A N 1
ATOM 685 C CA . ARG A 1 91 ? -19.656 14.263 -0.776 1.00 28.15 91 ARG A CA 1
ATOM 686 C C . ARG A 1 91 ? -18.769 15.462 -1.060 1.00 31.57 91 ARG A C 1
ATOM 687 O O . ARG A 1 91 ? -18.220 16.068 -0.139 1.00 25.03 91 ARG A O 1
ATOM 695 N N . LEU A 1 92 ? -18.714 15.852 -2.336 1.00 25.68 92 LEU A N 1
ATOM 696 C CA . LEU A 1 92 ? -17.973 16.981 -2.870 1.00 23.73 92 LEU A CA 1
ATOM 697 C C . LEU A 1 92 ? -18.983 17.911 -3.479 1.00 25.99 92 LEU A C 1
ATOM 698 O O . LEU A 1 92 ? -19.829 17.489 -4.273 1.00 24.25 92 LEU A O 1
ATOM 703 N N . TYR A 1 93 ? -18.919 19.177 -3.112 1.00 23.17 93 TYR A N 1
ATOM 704 C CA . TYR A 1 93 ? -19.825 20.204 -3.612 1.00 24.50 93 TYR A CA 1
ATOM 705 C C . TYR A 1 93 ? -18.947 21.223 -4.328 1.00 27.26 93 TYR A C 1
ATOM 706 O O . TYR A 1 93 ? -17.931 21.646 -3.766 1.00 23.61 93 TYR A O 1
ATOM 715 N N . ALA A 1 94 ? -19.280 21.570 -5.575 1.00 25.32 94 ALA A N 1
ATOM 716 C CA . ALA A 1 94 ? -18.453 22.502 -6.317 1.00 28.74 94 ALA A CA 1
ATOM 717 C C . ALA A 1 94 ? -19.239 23.471 -7.169 1.00 28.61 94 ALA A C 1
ATOM 718 O O . ALA A 1 94 ? -20.230 23.119 -7.790 1.00 27.27 94 ALA A O 1
ATOM 720 N N . SER A 1 95 ? -18.770 24.688 -7.206 1.00 23.17 95 SER A N 1
ATOM 721 C CA . SER A 1 95 ? -19.269 25.695 -8.140 1.00 29.92 95 SER A CA 1
ATOM 722 C C . SER A 1 95 ? -18.073 26.595 -8.535 1.00 30.91 95 SER A C 1
ATOM 723 O O . SER A 1 95 ? -16.916 26.251 -8.223 1.00 27.30 95 SER A O 1
ATOM 726 N N . ALA A 1 96 ? -18.314 27.698 -9.259 1.00 33.32 96 ALA A N 1
ATOM 727 C CA . ALA A 1 96 ? -17.242 28.603 -9.661 1.00 34.96 96 ALA A CA 1
ATOM 728 C C . ALA A 1 96 ? -16.475 29.137 -8.454 1.00 31.80 96 ALA A C 1
ATOM 729 O O . ALA A 1 96 ? -17.079 29.712 -7.551 1.00 32.35 96 ALA A O 1
ATOM 731 N N . GLY A 1 97 ? -15.164 28.875 -8.409 1.00 31.58 97 GLY A N 1
ATOM 732 C CA . GLY A 1 97 ? -14.311 29.368 -7.307 1.00 33.50 97 GLY A CA 1
ATOM 733 C C . GLY A 1 97 ? -14.767 28.907 -5.932 1.00 35.22 97 GLY A C 1
ATOM 734 O O . GLY A 1 97 ? -14.314 29.508 -4.942 1.00 34.61 97 GLY A O 1
ATOM 735 N N . ASN A 1 98 ? -15.639 27.895 -5.859 1.00 30.48 98 ASN A N 1
ATOM 736 C CA . ASN A 1 98 ? -16.184 27.455 -4.545 1.00 36.25 98 ASN A CA 1
ATOM 737 C C . ASN A 1 98 ? -16.163 25.925 -4.451 1.00 31.27 98 ASN A C 1
ATOM 738 O O . ASN A 1 98 ? -16.461 25.277 -5.471 1.00 29.48 98 ASN A O 1
ATOM 743 N N . PHE A 1 99 ? -15.839 25.373 -3.274 1.00 30.89 99 PHE A N 1
ATOM 744 C CA . PHE A 1 99 ? -15.893 23.898 -3.079 1.00 26.56 99 PHE A CA 1
ATOM 745 C C . PHE A 1 99 ? -16.058 23.573 -1.592 1.00 31.92 99 PHE A C 1
ATOM 746 O O . PHE A 1 99 ? -15.697 24.438 -0.778 1.00 24.88 99 PHE A O 1
ATOM 754 N N . ALA A 1 100 ? -16.605 22.396 -1.260 1.00 27.12 100 ALA A N 1
ATOM 755 C CA . ALA A 1 100 ? -16.717 21.952 0.121 1.00 30.15 100 ALA A CA 1
ATOM 756 C C . ALA A 1 100 ? -16.716 20.415 0.105 1.00 28.85 100 ALA A C 1
ATOM 757 O O . ALA A 1 100 ? -17.098 19.774 -0.888 1.00 23.91 100 ALA A O 1
ATOM 759 N N . ILE A 1 101 ? -16.237 19.836 1.183 1.00 25.40 101 ILE A N 1
ATOM 760 C CA . ILE A 1 101 ? -16.190 18.404 1.349 1.00 25.97 101 ILE A CA 1
ATOM 761 C C . ILE A 1 101 ? -16.899 18.034 2.642 1.00 32.99 101 ILE A C 1
ATOM 762 O O . ILE A 1 101 ? -16.656 18.663 3.676 1.00 28.59 101 ILE A O 1
ATOM 767 N N . ALA A 1 102 ? -17.828 17.080 2.588 1.00 27.33 102 ALA A N 1
ATOM 768 C CA . ALA A 1 102 ? -18.551 16.645 3.781 1.00 29.56 102 ALA A CA 1
ATOM 769 C C . ALA A 1 102 ? -18.542 15.106 3.879 1.00 35.33 102 ALA A C 1
ATOM 770 O O . ALA A 1 102 ? -18.488 14.428 2.857 1.00 29.79 102 ALA A O 1
ATOM 772 N N . GLU A 1 103 ? -18.513 14.585 5.108 1.00 27.75 103 GLU A N 1
ATOM 773 C CA . GLU A 1 103 ? -18.507 13.112 5.314 1.00 32.64 103 GLU A CA 1
ATOM 774 C C . GLU A 1 103 ? -19.755 12.743 6.115 1.00 33.70 103 GLU A C 1
ATOM 775 O O . GLU A 1 103 ? -20.202 13.580 6.917 1.00 30.71 103 GLU A O 1
ATOM 781 N N . LEU A 1 104 ? -20.273 11.527 5.933 1.00 28.65 104 LEU A N 1
ATOM 782 C CA . LEU A 1 104 ? -21.429 11.108 6.762 1.00 34.67 104 LEU A CA 1
ATOM 783 C C . LEU A 1 104 ? -20.883 10.543 8.073 1.00 34.09 104 LEU A C 1
ATOM 784 O O . LEU A 1 104 ? -20.391 9.399 8.067 1.00 31.42 104 LEU A O 1
ATOM 789 N N . ILE A 1 105 ? -20.975 11.321 9.152 1.00 35.82 105 ILE A N 1
ATOM 790 C CA . ILE A 1 105 ? -20.550 10.800 10.482 1.00 31.47 105 ILE A CA 1
ATOM 791 C C . ILE A 1 105 ? -21.840 10.401 11.193 1.00 35.84 105 ILE A C 1
ATOM 792 O O . ILE A 1 105 ? -22.668 11.301 11.440 1.00 29.54 105 ILE A O 1
ATOM 797 N N . ASN A 1 106 ? -22.013 9.107 11.477 1.00 31.34 106 ASN A N 1
ATOM 798 C CA . ASN A 1 106 ? -23.297 8.647 12.068 1.00 40.03 106 ASN A CA 1
ATOM 799 C C . ASN A 1 106 ? -24.424 9.064 11.112 1.00 41.32 106 ASN A C 1
ATOM 800 O O . ASN A 1 106 ? -24.363 8.658 9.935 1.00 44.58 106 ASN A O 1
ATOM 805 N N . THR A 1 107 ? -25.416 9.822 11.589 1.00 40.53 107 THR A N 1
ATOM 806 C CA . THR A 1 107 ? -26.583 10.172 10.733 1.00 42.20 107 THR A CA 1
ATOM 807 C C . THR A 1 107 ? -26.450 11.573 10.117 1.00 43.66 107 THR A C 1
ATOM 808 O O . THR A 1 107 ? -27.410 11.990 9.438 1.00 51.28 107 THR A O 1
ATOM 812 N N . GLU A 1 108 ? -25.332 12.278 10.332 1.00 42.82 108 GLU A N 1
ATOM 813 C CA . GLU A 1 108 ? -25.224 13.674 9.829 1.00 41.65 108 GLU A CA 1
ATOM 814 C C . GLU A 1 108 ? -24.113 13.886 8.801 1.00 36.87 108 GLU A C 1
ATOM 815 O O . GLU A 1 108 ? -22.970 13.532 9.090 1.00 33.26 108 GLU A O 1
ATOM 821 N N . MET A 1 109 ? -24.453 14.501 7.667 1.00 38.39 109 MET A N 1
ATOM 822 C CA . MET A 1 109 ? -23.450 14.825 6.650 1.00 34.02 109 MET A CA 1
ATOM 823 C C . MET A 1 109 ? -22.741 16.063 7.209 1.00 36.70 109 MET A C 1
ATOM 824 O O . MET A 1 109 ? -23.357 17.107 7.404 1.00 40.38 109 MET A O 1
ATOM 829 N N . THR A 1 110 ? -21.477 15.901 7.559 1.00 31.96 110 THR A N 1
ATOM 830 C CA . THR A 1 110 ? -20.683 16.881 8.269 1.00 33.65 110 THR A CA 1
ATOM 831 C C . THR A 1 110 ? -19.600 17.467 7.376 1.00 33.23 110 THR A C 1
ATOM 832 O O . THR A 1 110 ? -18.794 16.722 6.834 1.00 29.31 110 THR A O 1
ATOM 836 N N . LEU A 1 111 ? -19.524 18.788 7.315 1.00 32.65 111 LEU A N 1
ATOM 837 C CA . LEU A 1 111 ? -18.535 19.516 6.547 1.00 34.33 111 LEU A CA 1
ATOM 838 C C . LEU A 1 111 ? -17.145 19.314 7.140 1.00 36.94 111 LEU A C 1
ATOM 839 O O . LEU A 1 111 ? -16.959 19.580 8.329 1.00 29.82 111 LEU A O 1
ATOM 844 N N . THR A 1 112 ? -16.178 18.833 6.351 1.00 24.78 112 THR A N 1
ATOM 845 C CA . THR A 1 112 ? -14.824 18.614 6.847 1.00 33.67 112 THR A CA 1
ATOM 846 C C . THR A 1 112 ? -13.839 19.622 6.274 1.00 36.53 112 THR A C 1
ATOM 847 O O . THR A 1 112 ? -12.845 19.929 6.925 1.00 38.52 112 THR A O 1
ATOM 851 N N . SER A 1 113 ? -14.118 20.169 5.089 1.00 38.41 113 SER A N 1
ATOM 852 C CA . SER A 1 113 ? -13.264 21.197 4.504 1.00 34.86 113 SER A CA 1
ATOM 853 C C . SER A 1 113 ? -13.963 21.973 3.394 1.00 34.91 113 SER A C 1
ATOM 854 O O . SER A 1 113 ? -15.077 21.650 2.999 1.00 29.70 113 SER A O 1
ATOM 857 N N . GLN A 1 114 ? -13.332 23.053 2.962 1.00 36.78 114 GLN A N 1
ATOM 858 C CA . GLN A 1 114 ? -13.803 23.887 1.874 1.00 38.38 114 GLN A CA 1
ATOM 859 C C . GLN A 1 114 ? -12.661 24.787 1.437 1.00 37.18 114 GLN A C 1
ATOM 860 O O . GLN A 1 114 ? -11.639 24.876 2.112 1.00 36.61 114 GLN A O 1
ATOM 866 N N . GLY A 1 115 ? -12.842 25.441 0.306 1.00 39.50 115 GLY A N 1
ATOM 867 C CA . GLY A 1 115 ? -11.832 26.338 -0.213 1.00 40.43 115 GLY A CA 1
ATOM 868 C C . GLY A 1 115 ? -12.339 27.214 -1.320 1.00 40.08 115 GLY A C 1
ATOM 869 O O . GLY A 1 115 ? -13.402 26.970 -1.888 1.00 37.54 115 GLY A O 1
ATOM 870 N N . LYS A 1 116 ? -11.580 28.255 -1.614 1.00 41.58 116 LYS A N 1
ATOM 871 C CA . LYS A 1 116 ? -11.896 29.180 -2.681 1.00 41.30 116 LYS A CA 1
ATOM 872 C C . LYS A 1 116 ? -10.810 29.077 -3.776 1.00 41.71 116 LYS A C 1
ATOM 873 O O . LYS A 1 116 ? -9.760 28.481 -3.554 1.00 42.93 116 LYS A O 1
ATOM 879 N N . GLY A 1 117 ? -11.069 29.643 -4.941 1.00 40.71 117 GLY A N 1
ATOM 880 C CA . GLY A 1 117 ? -10.087 29.681 -6.017 1.00 42.02 117 GLY A CA 1
ATOM 881 C C . GLY A 1 117 ? -10.027 28.412 -6.839 1.00 41.70 117 GLY A C 1
ATOM 882 O O . GLY A 1 117 ? -10.996 27.652 -6.886 1.00 38.60 117 GLY A O 1
ATOM 883 N N . SER A 1 118 ? -8.877 28.160 -7.467 1.00 38.99 118 SER A N 1
ATOM 884 C CA . SER A 1 118 ? -8.720 27.020 -8.344 1.00 38.42 118 SER A CA 1
ATOM 885 C C . SER A 1 118 ? -8.165 25.769 -7.664 1.00 39.84 118 SER A C 1
ATOM 886 O O . SER A 1 118 ? -7.198 25.846 -6.898 1.00 37.70 118 SER A O 1
ATOM 889 N N . ASN A 1 119 ? -8.788 24.602 -7.959 1.00 36.38 119 ASN A N 1
ATOM 890 C CA . ASN A 1 119 ? -8.448 23.324 -7.342 1.00 36.05 119 ASN A CA 1
ATOM 891 C C . ASN A 1 119 ? -8.783 22.091 -8.208 1.00 33.71 119 ASN A C 1
ATOM 892 O O . ASN A 1 119 ? -9.688 22.114 -9.026 1.00 31.94 119 ASN A O 1
ATOM 897 N N . PHE A 1 120 ? -8.086 20.999 -7.967 1.00 32.25 120 PHE A N 1
ATOM 898 C CA . PHE A 1 120 ? -8.389 19.709 -8.565 1.00 32.94 120 PHE A CA 1
ATOM 899 C C . PHE A 1 120 ? -8.576 18.766 -7.386 1.00 33.55 120 PHE A C 1
ATOM 900 O O . PHE A 1 120 ? -7.702 18.684 -6.520 1.00 31.11 120 PHE A O 1
ATOM 908 N N . ILE A 1 121 ? -9.718 18.077 -7.337 1.00 29.68 121 ILE A N 1
ATOM 909 C CA . ILE A 1 121 ? -10.012 17.197 -6.167 1.00 32.08 121 ILE A CA 1
ATOM 910 C C . ILE A 1 121 ? -10.321 15.785 -6.669 1.00 31.21 121 ILE A C 1
ATOM 911 O O . ILE A 1 121 ? -11.236 15.643 -7.499 1.00 25.88 121 ILE A O 1
ATOM 916 N N . ALA A 1 122 ? -9.581 14.787 -6.177 1.00 30.12 122 ALA A N 1
ATOM 917 C CA . ALA A 1 122 ? -9.803 13.389 -6.608 1.00 28.37 122 ALA A CA 1
ATOM 918 C C . ALA A 1 122 ? -10.322 12.553 -5.436 1.00 32.82 122 ALA A C 1
ATOM 919 O O . ALA A 1 122 ? -9.666 12.548 -4.378 1.00 32.57 122 ALA A O 1
ATOM 921 N N . PHE A 1 123 ? -11.456 11.874 -5.622 1.00 27.26 123 PHE A N 1
ATOM 922 C CA . PHE A 1 123 ? -11.999 10.967 -4.579 1.00 31.61 123 PHE A CA 1
ATOM 923 C C . PHE A 1 123 ? -11.815 9.544 -5.105 1.00 34.59 123 PHE A C 1
ATOM 924 O O . PHE A 1 123 ? -12.295 9.264 -6.213 1.00 34.38 123 PHE A O 1
ATOM 932 N N . GLY A 1 124 ? -11.147 8.681 -4.340 1.00 32.67 124 GLY A N 1
ATOM 933 C CA . GLY A 1 124 ? -10.985 7.280 -4.771 1.00 40.92 124 GLY A CA 1
ATOM 934 C C . GLY A 1 124 ? -10.068 6.509 -3.846 1.00 46.17 124 GLY A C 1
ATOM 935 O O . GLY A 1 124 ? -9.669 7.073 -2.809 1.00 44.04 124 GLY A O 1
ATOM 936 N N . ASN A 1 125 ? -9.761 5.257 -4.191 1.00 43.45 125 ASN A N 1
ATOM 937 C CA . ASN A 1 125 ? -8.794 4.479 -3.400 1.00 48.33 125 ASN A CA 1
ATOM 938 C C . ASN A 1 125 ? -7.390 5.096 -3.678 1.00 44.03 125 ASN A C 1
ATOM 939 O O . ASN A 1 125 ? -7.253 5.939 -4.578 1.00 37.55 125 ASN A O 1
ATOM 944 N N . GLU A 1 126 ? -6.349 4.696 -2.922 1.00 41.00 126 GLU A N 1
ATOM 945 C CA . GLU A 1 126 ? -5.009 5.269 -3.118 1.00 44.33 126 GLU A CA 1
ATOM 946 C C . GLU A 1 126 ? -4.504 5.122 -4.564 1.00 42.23 126 GLU A C 1
ATOM 947 O O . GLU A 1 126 ? -3.941 6.077 -5.097 1.00 39.62 126 GLU A O 1
ATOM 953 N N . PHE A 1 127 ? -4.814 4.007 -5.230 1.00 40.45 127 PHE A N 1
ATOM 954 C CA . PHE A 1 127 ? -4.402 3.803 -6.614 1.00 39.47 127 PHE A CA 1
ATOM 955 C C . PHE A 1 127 ? -5.104 4.757 -7.620 1.00 39.85 127 PHE A C 1
ATOM 956 O O . PHE A 1 127 ? -4.417 5.454 -8.380 1.00 40.18 127 PHE A O 1
ATOM 964 N N . THR A 1 128 ? -6.460 4.770 -7.643 1.00 36.67 128 THR A N 1
ATOM 965 C CA . THR A 1 128 ? -7.203 5.615 -8.581 1.00 39.93 128 THR A CA 1
ATOM 966 C C . THR A 1 128 ? -6.893 7.101 -8.363 1.00 36.21 128 THR A C 1
ATOM 967 O O . THR A 1 128 ? -6.785 7.833 -9.334 1.00 35.92 128 THR A O 1
ATOM 971 N N . LYS A 1 129 ? -6.666 7.519 -7.110 1.00 37.36 129 LYS A N 1
ATOM 972 C CA . LYS A 1 129 ? -6.294 8.894 -6.805 1.00 37.46 129 LYS A CA 1
ATOM 973 C C . LYS A 1 129 ? -4.931 9.258 -7.386 1.00 39.41 129 LYS A C 1
ATOM 974 O O . LYS A 1 129 ? -4.811 10.319 -7.975 1.00 35.72 129 LYS A O 1
ATOM 980 N N . GLN A 1 130 ? -3.907 8.392 -7.227 1.00 39.64 130 GLN A N 1
ATOM 981 C CA . GLN A 1 130 ? -2.568 8.696 -7.744 1.00 38.40 130 GLN A CA 1
ATOM 982 C C . GLN A 1 130 ? -2.567 8.732 -9.268 1.00 38.08 130 GLN A C 1
ATOM 983 O O . GLN A 1 130 ? -1.896 9.576 -9.853 1.00 35.94 130 GLN A O 1
ATOM 989 N N . VAL A 1 131 ? -3.335 7.844 -9.905 1.00 36.74 131 VAL A N 1
ATOM 990 C CA . VAL A 1 131 ? -3.401 7.784 -11.367 1.00 36.38 131 VAL A CA 1
ATOM 991 C C . VAL A 1 131 ? -4.085 9.049 -11.923 1.00 37.33 131 VAL A C 1
ATOM 992 O O . VAL A 1 131 ? -3.570 9.665 -12.850 1.00 32.83 131 VAL A O 1
ATOM 996 N N . ALA A 1 132 ? -5.224 9.462 -11.327 1.00 37.42 132 ALA A N 1
ATOM 997 C CA . ALA A 1 132 ? -5.939 10.646 -11.794 1.00 34.30 132 ALA A CA 1
ATOM 998 C C . ALA A 1 132 ? -5.110 11.902 -11.535 1.00 37.70 132 ALA A C 1
ATOM 999 O O . ALA A 1 132 ? -5.065 12.767 -12.397 1.00 33.45 132 ALA A O 1
ATOM 1001 N N . ASN A 1 133 ? -4.463 11.990 -10.361 1.00 34.21 133 ASN A N 1
ATOM 1002 C CA . ASN A 1 133 ? -3.621 13.123 -10.030 1.00 37.46 133 ASN A CA 1
ATOM 1003 C C . ASN A 1 133 ? -2.453 13.224 -11.027 1.00 38.70 133 ASN A C 1
ATOM 1004 O O . ASN A 1 133 ? -2.134 14.333 -11.469 1.00 35.21 133 ASN A O 1
ATOM 1009 N N . LYS A 1 134 ? -1.837 12.077 -11.382 1.00 37.56 134 LYS A N 1
ATOM 1010 C CA . LYS A 1 134 ? -0.757 12.054 -12.359 1.00 39.63 134 LYS A CA 1
ATOM 1011 C C . LYS A 1 134 ? -1.246 12.514 -13.737 1.00 39.98 134 LYS A C 1
ATOM 1012 O O . LYS A 1 134 ? -0.619 13.362 -14.344 1.00 36.94 134 LYS A O 1
ATOM 1018 N N . CYS A 1 135 ? -2.385 11.986 -14.212 1.00 34.99 135 CYS A N 1
ATOM 1019 C CA . CYS A 1 135 ? -2.971 12.414 -15.474 1.00 35.14 135 CYS A CA 1
ATOM 1020 C C . CYS A 1 135 ? -3.288 13.925 -15.463 1.00 38.35 135 CYS A C 1
ATOM 1021 O O . CYS A 1 135 ? -2.937 14.602 -16.426 1.00 37.16 135 CYS A O 1
ATOM 1024 N N . PHE A 1 136 ? -3.900 14.469 -14.383 1.00 34.39 136 PHE A N 1
ATOM 1025 C CA . PHE A 1 136 ? -4.195 15.913 -14.331 1.00 38.46 136 PHE A CA 1
ATOM 1026 C C . PHE A 1 136 ? -2.931 16.787 -14.427 1.00 39.61 136 PHE A C 1
ATOM 1027 O O . PHE A 1 136 ? -2.856 17.642 -15.308 1.00 34.72 136 PHE A O 1
ATOM 1035 N N . LYS A 1 137 ? -1.950 16.573 -13.528 1.00 37.48 137 LYS A N 1
ATOM 1036 C CA . LYS A 1 137 ? -0.687 17.331 -13.514 1.00 41.43 137 LYS A CA 1
ATOM 1037 C C . LYS A 1 137 ? 0.039 17.259 -14.858 1.00 42.38 137 LYS A C 1
ATOM 1038 O O . LYS A 1 137 ? 0.655 18.236 -15.282 1.00 41.51 137 LYS A O 1
ATOM 1044 N N . ASP A 1 138 ? -0.060 16.115 -15.536 1.00 40.55 138 ASP A N 1
ATOM 1045 C CA . ASP A 1 138 ? 0.560 15.926 -16.840 1.00 43.37 138 ASP A CA 1
ATOM 1046 C C . ASP A 1 138 ? -0.067 16.753 -17.955 1.00 39.89 138 ASP A C 1
ATOM 1047 O O . ASP A 1 138 ? 0.661 17.179 -18.844 1.00 44.52 138 ASP A O 1
ATOM 1052 N N . ASN A 1 139 ? -1.395 16.965 -17.946 1.00 40.32 139 ASN A N 1
ATOM 1053 C CA . ASN A 1 139 ? -2.039 17.667 -19.060 1.00 41.97 139 ASN A CA 1
ATOM 1054 C C . ASN A 1 139 ? -2.480 19.104 -18.773 1.00 43.55 139 ASN A C 1
ATOM 1055 O O . ASN A 1 139 ? -2.587 19.906 -19.710 1.00 44.23 139 ASN A O 1
ATOM 1060 N N . TRP A 1 140 ? -2.685 19.454 -17.507 1.00 40.60 140 TRP A N 1
ATOM 1061 C CA . TRP A 1 140 ? -3.111 20.799 -17.154 1.00 42.33 140 TRP A CA 1
ATOM 1062 C C . TRP A 1 140 ? -2.009 21.821 -17.320 1.00 45.68 140 TRP A C 1
ATOM 1063 O O . TRP A 1 140 ? -0.875 21.599 -16.893 1.00 46.86 140 TRP A O 1
ATOM 1074 N N . THR A 1 141 ? -2.362 22.958 -17.910 1.00 46.68 141 THR A N 1
ATOM 1075 C CA . THR A 1 141 ? -1.469 24.105 -18.078 1.00 49.48 141 THR A CA 1
ATOM 1076 C C . THR A 1 141 ? -2.063 25.302 -17.324 1.00 51.53 141 THR A C 1
ATOM 1077 O O . THR A 1 141 ? -3.291 25.404 -17.194 1.00 48.30 141 THR A O 1
ATOM 1081 N N . LYS A 1 142 ? -1.194 26.198 -16.819 1.00 53.47 142 LYS A N 1
ATOM 1082 C CA . LYS A 1 142 ? -1.573 27.365 -16.025 1.00 54.59 142 LYS A CA 1
ATOM 1083 C C . LYS A 1 142 ? -2.764 28.181 -16.561 1.00 55.40 142 LYS A C 1
ATOM 1084 O O . LYS A 1 142 ? -3.657 28.502 -15.764 1.00 57.46 142 LYS A O 1
ATOM 1090 N N . LYS A 1 143 ? -2.790 28.534 -17.863 1.00 49.08 143 LYS A N 1
ATOM 1091 C CA . LYS A 1 143 ? -3.902 29.349 -18.364 1.00 47.13 143 LYS A CA 1
ATOM 1092 C C . LYS A 1 143 ? -5.004 28.540 -19.035 1.00 50.21 143 LYS A C 1
ATOM 1093 O O . LYS A 1 143 ? -5.785 29.113 -19.792 1.00 52.24 143 LYS A O 1
ATOM 1099 N N . SER A 1 144 ? -5.120 27.233 -18.714 1.00 44.33 144 SER A N 1
ATOM 1100 C CA . SER A 1 144 ? -6.180 26.405 -19.279 1.00 47.19 144 SER A CA 1
ATOM 1101 C C . SER A 1 144 ? -7.551 26.836 -18.757 1.00 49.35 144 SER A C 1
ATOM 1102 O O . SER A 1 144 ? -7.685 27.276 -17.604 1.00 45.29 144 SER A O 1
ATOM 1105 N N . ASN A 1 1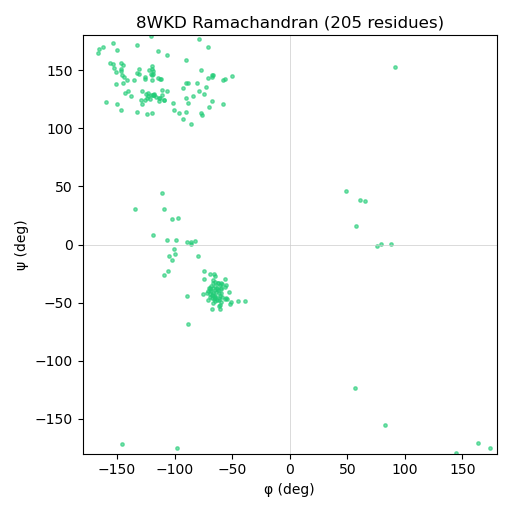45 ? -8.563 26.748 -19.620 1.00 46.78 145 ASN A N 1
ATOM 1106 C CA . ASN A 1 145 ? -9.910 27.151 -19.251 1.00 47.89 145 ASN A CA 1
ATOM 1107 C C . ASN A 1 145 ? -10.796 25.953 -18.829 1.00 46.26 145 ASN A C 1
ATOM 1108 O O . ASN A 1 145 ? -10.320 24.822 -18.714 1.00 42.81 145 ASN A O 1
ATOM 1113 N N . LEU A 1 146 ? -12.069 26.219 -18.573 1.00 44.04 146 LEU A N 1
ATOM 1114 C CA . LEU A 1 146 ? -1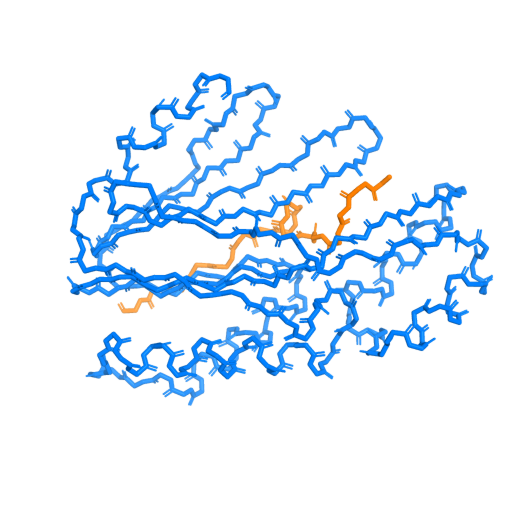3.031 25.215 -18.172 1.00 44.74 146 LEU A CA 1
ATOM 1115 C C . LEU A 1 146 ? -13.266 24.183 -19.284 1.00 42.93 146 LEU A C 1
ATOM 1116 O O . LEU A 1 146 ? -13.470 23.014 -18.987 1.00 36.91 146 LEU A O 1
ATOM 1121 N N . GLN A 1 147 ? -13.172 24.593 -20.555 1.00 41.49 147 GLN A N 1
ATOM 1122 C CA . GLN A 1 147 ? -13.338 23.665 -21.671 1.00 43.97 147 GLN A CA 1
ATOM 1123 C C . GLN A 1 147 ? -12.197 22.647 -21.761 1.00 40.91 147 GLN A C 1
ATOM 1124 O O . GLN A 1 147 ? -12.436 21.460 -22.004 1.00 35.85 147 GLN A O 1
ATOM 1130 N N . ASP A 1 148 ? -10.960 23.103 -21.516 1.00 42.39 148 ASP A N 1
ATOM 1131 C CA . ASP A 1 148 ? -9.804 22.210 -21.478 1.00 39.00 148 ASP A CA 1
ATOM 1132 C C . ASP A 1 148 ? -9.963 21.241 -20.297 1.00 39.91 148 ASP A C 1
ATOM 1133 O O . ASP A 1 148 ? -9.637 20.070 -20.433 1.00 36.09 148 ASP A O 1
ATOM 1138 N N . ALA A 1 149 ? -10.475 21.732 -19.144 1.00 38.27 149 ALA A N 1
ATOM 1139 C CA . ALA A 1 149 ? -10.707 20.884 -17.985 1.00 38.64 149 ALA A CA 1
ATOM 1140 C C . ALA A 1 149 ? -11.673 19.739 -18.306 1.00 35.74 149 ALA A C 1
ATOM 1141 O O . ALA A 1 149 ? -11.498 18.646 -17.776 1.00 30.80 149 ALA A O 1
ATOM 1143 N N . VAL A 1 150 ? -12.662 19.958 -19.175 1.00 32.03 150 VAL A N 1
ATOM 1144 C CA . VAL A 1 150 ? -13.579 18.880 -19.591 1.00 35.76 150 VAL A CA 1
ATOM 1145 C C . VAL A 1 150 ? -12.794 17.751 -20.284 1.00 34.94 150 VAL A C 1
ATOM 1146 O O . VAL A 1 150 ? -12.858 16.598 -19.846 1.00 29.67 150 VAL A O 1
ATOM 1150 N N . LYS A 1 151 ? -11.993 18.099 -21.317 1.00 33.62 151 LYS A N 1
ATOM 1151 C CA . LYS A 1 151 ? -11.150 17.119 -22.021 1.00 33.52 151 LYS A CA 1
ATOM 1152 C C . LYS A 1 151 ? -10.223 16.373 -21.053 1.00 35.96 151 LYS A C 1
ATOM 1153 O O . LYS A 1 151 ? -10.106 15.145 -21.157 1.00 35.07 151 LYS A O 1
ATOM 1159 N N . ILE A 1 152 ? -9.548 17.110 -20.138 1.00 32.06 152 ILE A N 1
ATOM 1160 C CA . ILE A 1 152 ? -8.633 16.510 -19.171 1.00 33.60 152 ILE A CA 1
ATOM 1161 C C . ILE A 1 152 ? -9.341 15.492 -18.275 1.00 33.57 152 ILE A C 1
ATOM 1162 O O . ILE A 1 152 ? -8.847 14.376 -18.110 1.00 31.52 152 ILE A O 1
ATOM 1167 N N . LEU A 1 153 ? -10.496 15.866 -17.685 1.00 31.92 153 LEU A N 1
ATOM 1168 C CA . LEU A 1 153 ? -11.218 14.950 -16.812 1.00 30.10 153 LEU A CA 1
ATOM 1169 C C . LEU A 1 153 ? -11.670 13.713 -17.572 1.00 30.45 153 LEU A C 1
ATOM 1170 O O . LEU A 1 153 ? -11.623 12.632 -17.015 1.00 26.94 153 LEU A O 1
ATOM 1175 N N . ILE A 1 154 ? -12.010 13.833 -18.862 1.00 31.14 154 ILE A N 1
ATOM 1176 C CA . ILE A 1 154 ? -12.379 12.676 -19.682 1.00 31.15 154 ILE A CA 1
ATOM 1177 C C . ILE A 1 154 ? -11.166 11.752 -19.825 1.00 32.52 154 ILE A C 1
ATOM 1178 O O . ILE A 1 154 ? -11.262 10.539 -19.618 1.00 29.85 154 ILE A O 1
ATOM 1183 N N . LEU A 1 155 ? -10.006 12.339 -20.102 1.00 32.17 155 LEU A N 1
ATOM 1184 C CA . LEU A 1 155 ? -8.770 11.562 -20.188 1.00 34.38 155 LEU A CA 1
ATOM 1185 C C . LEU A 1 155 ? -8.431 10.876 -18.818 1.00 35.03 155 LEU A C 1
ATOM 1186 O O . LEU A 1 155 ? -8.027 9.720 -18.801 1.00 30.42 155 LEU A O 1
ATOM 1191 N N . CYS A 1 156 ? -8.648 11.568 -17.677 1.00 28.63 156 CYS A N 1
ATOM 1192 C CA . CYS A 1 156 ? -8.378 10.997 -16.348 1.00 32.25 156 CYS A CA 1
ATOM 1193 C C . CYS A 1 156 ? -9.255 9.770 -16.132 1.00 32.88 156 CYS A C 1
ATOM 1194 O O . CYS A 1 156 ? -8.767 8.737 -15.661 1.00 32.25 156 CYS A O 1
ATOM 1197 N N . MET A 1 157 ? -10.566 9.911 -16.426 1.00 29.52 157 MET A N 1
ATOM 1198 C CA . MET A 1 157 ? -11.564 8.855 -16.254 1.00 31.67 157 MET A CA 1
ATOM 1199 C C . MET A 1 157 ? -11.265 7.662 -17.163 1.00 31.07 157 MET A C 1
ATOM 1200 O O . MET A 1 157 ? -11.430 6.526 -16.740 1.00 30.86 157 MET A O 1
ATOM 1205 N N . GLU A 1 158 ? -10.794 7.907 -18.394 1.00 32.49 158 GLU A N 1
ATOM 1206 C CA . GLU A 1 158 ? -10.466 6.821 -19.320 1.00 36.16 158 GLU A CA 1
ATOM 1207 C C . GLU A 1 158 ? -9.191 6.080 -18.902 1.00 35.60 158 GLU A C 1
ATOM 1208 O O . GLU A 1 158 ? -9.121 4.850 -19.007 1.00 34.82 158 GLU A O 1
ATOM 1214 N N . THR A 1 159 ? -8.180 6.828 -18.478 1.00 34.99 159 THR A N 1
ATOM 1215 C CA . THR A 1 159 ? -6.911 6.251 -18.047 1.00 38.73 159 THR A CA 1
ATOM 1216 C C . THR A 1 159 ? -7.107 5.375 -16.799 1.00 37.34 159 THR A C 1
ATOM 1217 O O . THR A 1 159 ? -6.522 4.293 -16.706 1.00 34.45 159 THR A O 1
ATOM 1221 N N . VAL A 1 160 ? -7.941 5.836 -15.848 1.00 34.60 160 VAL A N 1
ATOM 1222 C CA . VAL A 1 160 ? -8.177 5.050 -14.637 1.00 37.11 160 VAL A CA 1
ATOM 1223 C C . VAL A 1 160 ? -8.918 3.743 -14.951 1.00 36.34 160 VAL A C 1
ATOM 1224 O O . VAL A 1 160 ? -8.480 2.690 -14.494 1.00 32.49 160 VAL A O 1
ATOM 1228 N N . ALA A 1 161 ? -9.962 3.787 -15.807 1.00 34.01 161 ALA A N 1
ATOM 1229 C CA . ALA A 1 161 ? -10.738 2.585 -16.132 1.00 37.14 161 ALA A CA 1
ATOM 1230 C C . ALA A 1 161 ? -9.920 1.527 -16.892 1.00 40.44 161 ALA A C 1
ATOM 1231 O O . ALA A 1 161 ? -10.200 0.330 -16.795 1.00 43.79 161 ALA A O 1
ATOM 1233 N N . ARG A 1 162 ? -8.873 1.964 -17.593 1.00 37.94 162 ARG A N 1
ATOM 1234 C CA . ARG A 1 162 ? -7.958 1.068 -18.283 1.00 38.04 162 ARG A CA 1
ATOM 1235 C C . ARG A 1 162 ? -7.029 0.350 -17.305 1.00 36.40 162 ARG A C 1
ATOM 1236 O O . ARG A 1 162 ? -6.455 -0.661 -17.683 1.00 44.95 162 ARG A O 1
ATOM 1244 N N . LYS A 1 163 ? -6.801 0.898 -16.109 1.00 35.88 163 LYS A N 1
ATOM 1245 C CA . LYS A 1 163 ? -5.850 0.347 -15.170 1.00 40.77 163 LYS A CA 1
ATOM 1246 C C . LYS A 1 163 ? -6.433 -0.463 -14.016 1.00 38.50 163 LYS A C 1
ATOM 1247 O O . LYS A 1 163 ? -5.675 -1.127 -13.309 1.00 41.83 163 LYS A O 1
ATOM 1253 N N . THR A 1 164 ? -7.756 -0.388 -13.789 1.00 36.09 164 THR A N 1
ATOM 1254 C CA . THR A 1 164 ? -8.366 -1.097 -12.671 1.00 39.23 164 THR A CA 1
ATOM 1255 C C . THR A 1 164 ? -9.802 -1.502 -12.925 1.00 38.39 164 THR A C 1
ATOM 1256 O O . THR A 1 164 ? -10.554 -0.809 -13.618 1.00 38.28 164 THR A O 1
ATOM 1260 N N . ALA A 1 165 ? -10.189 -2.632 -12.325 1.00 36.19 165 ALA A N 1
ATOM 1261 C CA . ALA A 1 165 ? -11.553 -3.132 -12.391 1.00 38.53 165 ALA A CA 1
ATOM 1262 C C . ALA A 1 165 ? -12.425 -2.560 -11.229 1.00 37.82 165 ALA A C 1
ATOM 1263 O O . ALA A 1 165 ? -13.604 -2.888 -11.144 1.00 35.57 165 ALA A O 1
ATOM 1265 N N . SER A 1 166 ? -11.862 -1.677 -10.377 1.00 36.35 166 SER A N 1
ATOM 1266 C CA . SER A 1 166 ? -12.607 -1.003 -9.324 1.00 41.08 166 SER A CA 1
ATOM 1267 C C . SER A 1 166 ? -13.415 0.203 -9.862 1.00 44.21 166 SER A C 1
ATOM 1268 O O . SER A 1 166 ? -14.218 0.776 -9.132 1.00 47.44 166 SER A O 1
ATOM 1271 N N . VAL A 1 167 ? -13.180 0.599 -11.123 1.00 36.02 167 VAL A N 1
ATOM 1272 C CA . VAL A 1 167 ? -13.884 1.668 -11.809 1.00 37.54 167 VAL A CA 1
ATOM 1273 C C . VAL A 1 167 ? -14.527 1.082 -13.094 1.00 37.53 167 VAL A C 1
ATOM 1274 O O . VAL A 1 167 ? -14.034 0.098 -13.627 1.00 42.28 167 VAL A O 1
ATOM 1278 N N . SER A 1 168 ? -15.658 1.633 -13.554 1.00 39.97 168 SER A N 1
ATOM 1279 C CA . SER A 1 168 ? -16.300 1.191 -14.788 1.00 38.45 168 SER A CA 1
ATOM 1280 C C . SER A 1 168 ? -15.750 2.012 -15.955 1.00 39.90 168 SER A C 1
ATOM 1281 O O . SER A 1 168 ? -15.264 3.121 -15.762 1.00 36.18 168 SER A O 1
ATOM 1284 N N . LYS A 1 169 ? -15.881 1.482 -17.176 1.00 40.69 169 LYS A N 1
ATOM 1285 C CA . LYS A 1 169 ? -15.458 2.254 -18.377 1.00 38.44 169 LYS A CA 1
ATOM 1286 C C . LYS A 1 169 ? -16.425 3.427 -18.565 1.00 34.33 169 LYS A C 1
ATOM 1287 O O . LYS A 1 169 ? -15.958 4.516 -18.954 1.00 32.17 169 LYS A O 1
ATOM 1293 N N . GLN A 1 170 ? -17.718 3.211 -18.299 1.00 33.46 170 GLN A N 1
ATOM 1294 C CA . GLN A 1 170 ? -18.711 4.277 -18.406 1.00 34.00 170 GLN A CA 1
ATOM 1295 C C . GLN A 1 170 ? -18.544 5.289 -17.280 1.00 32.95 170 GLN A C 1
ATOM 1296 O O . GLN A 1 170 ? -18.288 4.909 -16.134 1.00 31.25 170 GLN A O 1
ATOM 1302 N N . PHE A 1 171 ? -18.758 6.569 -17.587 1.00 27.92 171 PHE A N 1
ATOM 1303 C CA . PHE A 1 171 ? -18.668 7.621 -16.588 1.00 27.21 171 PHE A CA 1
ATOM 1304 C C . PHE A 1 171 ? -19.600 8.780 -16.931 1.00 31.38 171 PHE A C 1
ATOM 1305 O O . PHE A 1 171 ? -20.140 8.852 -18.046 1.00 25.67 171 PHE A O 1
ATOM 1313 N N . MET A 1 172 ? -19.805 9.683 -15.979 1.00 27.71 172 MET A N 1
ATOM 1314 C CA . MET A 1 172 ? -20.652 10.852 -16.164 1.00 28.62 172 MET A CA 1
ATOM 1315 C C . MET A 1 172 ? -19.864 12.123 -15.980 1.00 27.89 172 MET A C 1
ATOM 1316 O O . MET A 1 172 ? -18.987 12.163 -15.138 1.00 25.69 172 MET A O 1
ATOM 1321 N N . ILE A 1 173 ? -20.314 13.197 -16.612 1.00 25.30 173 ILE A N 1
ATOM 1322 C CA . ILE A 1 173 ? -19.712 14.492 -16.419 1.00 29.66 173 ILE A CA 1
ATOM 1323 C C . ILE A 1 173 ? -20.780 15.563 -16.301 1.00 32.82 173 ILE A C 1
ATOM 1324 O O . ILE A 1 173 ? -21.732 15.592 -17.076 1.00 29.61 173 ILE A O 1
ATOM 1329 N N . VAL A 1 174 ? -20.704 16.358 -15.236 1.00 31.17 174 VAL A N 1
ATOM 1330 C CA . VAL A 1 174 ? -21.602 17.497 -14.994 1.00 28.78 174 VAL A CA 1
ATOM 1331 C C . VAL A 1 174 ? -20.735 18.743 -14.918 1.00 31.72 174 VAL A C 1
ATOM 1332 O O . VAL A 1 174 ? -19.597 18.691 -14.436 1.00 24.95 174 VAL A O 1
ATOM 1336 N N . GLN A 1 175 ? -21.262 19.878 -15.382 1.00 35.01 175 GLN A N 1
ATOM 1337 C CA . GLN A 1 175 ? -20.511 21.124 -15.327 1.00 33.77 175 GLN A CA 1
ATOM 1338 C C . GLN A 1 175 ? -21.397 22.307 -15.075 1.00 36.71 175 GLN A C 1
ATOM 1339 O O . GLN A 1 175 ? -22.599 22.255 -15.320 1.00 34.29 175 GLN A O 1
ATOM 1345 N N . THR A 1 176 ? -20.807 23.354 -14.501 1.00 33.23 176 THR A N 1
ATOM 1346 C CA . THR A 1 176 ? -21.546 24.556 -14.201 1.00 38.09 176 THR A CA 1
ATOM 1347 C C . THR A 1 176 ? -20.676 25.789 -14.341 1.00 34.38 176 THR A C 1
ATOM 1348 O O . THR A 1 176 ? -19.457 25.744 -14.158 1.00 35.31 176 THR A O 1
ATOM 1352 N N . ALA A 1 177 ? -21.325 26.884 -14.683 1.00 36.59 177 ALA A N 1
ATOM 1353 C CA . ALA A 1 177 ? -20.720 28.215 -14.759 1.00 36.68 177 ALA A CA 1
ATOM 1354 C C . ALA A 1 177 ? -21.155 29.091 -13.549 1.00 40.03 177 ALA A C 1
ATOM 1355 O O . ALA A 1 177 ? -20.643 30.199 -13.372 1.00 43.40 177 ALA A O 1
ATOM 1357 N N . SER A 1 178 ? -22.131 28.616 -12.761 1.00 37.05 178 SER A N 1
ATOM 1358 C CA . SER A 1 178 ? -22.707 29.295 -11.618 1.00 43.43 178 SER A CA 1
ATOM 1359 C C . SER A 1 178 ? -21.704 29.449 -10.478 1.00 41.74 178 SER A C 1
ATOM 1360 O O . SER A 1 178 ? -20.871 28.576 -10.264 1.00 39.53 178 SER A O 1
ATOM 1363 N N . ASN A 1 179 ? -21.807 30.550 -9.740 1.00 41.09 179 ASN A N 1
ATOM 1364 C CA . ASN A 1 179 ? -20.972 30.752 -8.570 1.00 43.93 179 ASN A CA 1
ATOM 1365 C C . ASN A 1 179 ? -21.800 30.640 -7.289 1.00 48.44 179 ASN A C 1
ATOM 1366 O O . ASN A 1 179 ? -21.476 31.294 -6.305 1.00 51.20 179 ASN A O 1
ATOM 1371 N N . ALA A 1 180 ? -22.870 29.821 -7.297 1.00 44.67 180 ALA A N 1
ATOM 1372 C CA . ALA A 1 180 ? -23.712 29.619 -6.124 1.00 47.15 180 ALA A CA 1
ATOM 1373 C C . ALA A 1 180 ? -22.870 29.092 -4.955 1.00 46.15 180 ALA A C 1
ATOM 1374 O O . ALA A 1 180 ? -21.902 28.343 -5.160 1.00 41.12 180 ALA A O 1
ATOM 1376 N N . ASP A 1 181 ? -23.177 29.563 -3.750 1.00 45.85 181 ASP A N 1
ATOM 1377 C CA . ASP A 1 181 ? -22.420 29.176 -2.570 1.00 45.76 181 ASP A CA 1
ATOM 1378 C C . ASP A 1 181 ? -22.699 27.705 -2.242 1.00 42.56 181 ASP A C 1
ATOM 1379 O O . ASP A 1 181 ? -23.855 27.318 -2.033 1.00 44.87 181 ASP A O 1
ATOM 1384 N N . VAL A 1 182 ? -21.652 26.869 -2.274 1.00 42.36 182 VAL A N 1
ATOM 1385 C CA . VAL A 1 182 ? -21.805 25.453 -1.969 1.00 39.34 182 VAL A CA 1
ATOM 1386 C C . VAL A 1 182 ? -22.182 25.220 -0.499 1.00 42.68 182 VAL A C 1
ATOM 1387 O O . VAL A 1 182 ? -22.892 24.263 -0.214 1.00 40.57 182 VAL A O 1
ATOM 1391 N N . LEU A 1 183 ? -21.699 26.078 0.427 1.00 43.71 183 LEU A N 1
ATOM 1392 C CA . LEU A 1 183 ? -21.971 25.936 1.861 1.00 45.16 183 LEU A CA 1
ATOM 1393 C C . LEU A 1 183 ? -23.471 25.896 2.172 1.00 46.42 183 LEU A C 1
ATOM 1394 O O . LEU A 1 183 ? -23.877 25.209 3.105 1.00 42.44 183 LEU A O 1
ATOM 1399 N N . LYS A 1 184 ? -24.290 26.564 1.341 1.00 49.20 184 LYS A N 1
ATOM 1400 C CA . LYS A 1 184 ? -25.756 26.584 1.420 1.00 42.33 184 LYS A CA 1
ATOM 1401 C C . LYS A 1 184 ? -26.307 25.153 1.235 1.00 44.96 184 LYS A C 1
ATOM 1402 O O . LYS A 1 184 ? -27.164 24.700 2.002 1.00 42.69 184 LYS A O 1
ATOM 1408 N N . VAL A 1 185 ? -25.784 24.436 0.223 1.00 40.59 185 VAL A N 1
ATOM 1409 C CA . VAL A 1 185 ? -26.178 23.068 -0.118 1.00 38.98 185 VAL A CA 1
ATOM 1410 C C . VAL A 1 185 ? -25.773 22.082 0.970 1.00 42.22 185 VAL A C 1
ATOM 1411 O O . VAL A 1 185 ? -26.596 21.234 1.360 1.00 43.00 185 VAL A O 1
ATOM 1415 N N . VAL A 1 186 ? -24.530 22.223 1.498 1.00 39.72 186 VAL A N 1
ATOM 1416 C CA . VAL A 1 186 ? -24.021 21.395 2.602 1.00 42.54 186 VAL A CA 1
ATOM 1417 C C . VAL A 1 186 ? -24.936 21.570 3.831 1.00 45.38 186 VAL A C 1
ATOM 1418 O O . VAL A 1 186 ? -25.218 20.595 4.521 1.00 43.29 186 VAL A O 1
ATOM 1422 N N . GLU A 1 187 ? -25.426 22.788 4.085 1.00 43.75 187 GLU A N 1
ATOM 1423 C CA . GLU A 1 187 ? -26.356 23.018 5.230 1.00 49.20 187 GLU A CA 1
ATOM 1424 C C . GLU A 1 187 ? -27.667 22.257 4.996 1.00 51.49 187 GLU A C 1
ATOM 1425 O O . GLU A 1 187 ? -28.126 21.582 5.935 1.00 54.68 187 GLU A O 1
ATOM 1431 N N . LYS A 1 188 ? -28.261 22.387 3.809 1.00 46.31 188 LYS A N 1
ATOM 1432 C CA . LYS A 1 188 ? -29.488 21.673 3.447 1.00 48.68 188 LYS A CA 1
ATOM 1433 C C . LYS A 1 188 ? -29.344 20.147 3.686 1.00 53.91 188 LYS A C 1
ATOM 1434 O O . LYS A 1 188 ? -30.257 19.512 4.215 1.00 55.50 188 LYS A O 1
ATOM 1440 N N . ASP A 1 189 ? -28.179 19.574 3.346 1.00 50.20 189 ASP A N 1
ATOM 1441 C CA . ASP A 1 189 ? -27.914 18.163 3.556 1.00 52.49 189 ASP A CA 1
ATOM 1442 C C . ASP A 1 189 ? -27.647 17.810 5.021 1.00 54.26 189 ASP A C 1
ATOM 1443 O O . ASP A 1 189 ? -27.918 16.678 5.404 1.00 56.20 189 ASP A O 1
ATOM 1448 N N . ARG A 1 190 ? -27.089 18.744 5.822 1.00 53.40 190 ARG A N 1
ATOM 1449 C CA . ARG A 1 190 ? -26.709 18.515 7.228 1.00 63.10 190 ARG A CA 1
ATOM 1450 C C . ARG A 1 190 ? -27.706 17.648 8.002 1.00 70.16 190 ARG A C 1
ATOM 1451 O O . ARG A 1 190 ? -27.302 16.654 8.610 1.00 63.69 190 ARG A O 1
ATOM 1459 N N . ASN A 1 191 ? -28.994 17.986 7.891 1.00 83.80 191 ASN A N 1
ATOM 1460 C CA . ASN A 1 191 ? -30.049 17.146 8.516 1.00 86.39 191 ASN A CA 1
ATOM 1461 C C . ASN A 1 191 ? -30.488 16.105 7.484 1.00 92.97 191 ASN A C 1
ATOM 1462 O O . ASN A 1 191 ? -30.592 16.505 6.321 1.00 90.69 191 ASN A O 1
ATOM 1467 N N . SER A 1 192 ? -30.710 14.847 7.882 1.00 90.20 192 SER A N 1
ATOM 1468 C CA . SER A 1 192 ? -31.118 13.727 7.024 1.00 87.68 192 SER A CA 1
ATOM 1469 C C . SER A 1 192 ? -30.139 13.522 5.864 1.00 83.20 192 SER A C 1
ATOM 1470 O O . SER A 1 192 ? -30.261 14.164 4.820 1.00 78.85 192 SER A O 1
ATOM 1473 N N . ALA B 2 4 ? -21.514 -5.877 1.619 1.00 79.61 4 ALA C N 1
ATOM 1474 C CA . ALA B 2 4 ? -20.357 -4.966 1.454 1.00 79.98 4 ALA C CA 1
ATOM 1475 C C . ALA B 2 4 ? -20.577 -4.071 0.230 1.00 80.24 4 ALA C C 1
ATOM 1476 O O . ALA B 2 4 ? -20.076 -4.424 -0.855 1.00 80.46 4 ALA C O 1
ATOM 1478 N N . SER B 2 5 ? -21.504 -3.107 0.327 1.00 80.23 5 SER C N 1
ATOM 1479 C CA . SER B 2 5 ? -21.908 -2.338 -0.883 1.00 80.51 5 SER C CA 1
ATOM 1480 C C . SER B 2 5 ? -20.911 -1.292 -1.379 1.00 80.86 5 SER C C 1
ATOM 1481 O O . SER B 2 5 ? -20.751 -0.301 -0.642 1.00 80.79 5 SER C O 1
ATOM 1484 N N . LYS B 2 6 ? -20.607 -1.366 -2.684 1.00 83.07 6 LYS C N 1
ATOM 1485 C CA . LYS B 2 6 ? -19.770 -0.356 -3.391 1.00 104.53 6 LYS C CA 1
ATOM 1486 C C . LYS B 2 6 ? -18.281 -0.708 -3.382 1.00 107.50 6 LYS C C 1
ATOM 1487 O O . LYS B 2 6 ? -17.813 -1.400 -2.456 1.00 101.49 6 LYS C O 1
ATOM 1493 N N . ASP B 2 7 ? -17.597 -0.221 -4.420 1.00 148.32 7 ASP C N 1
ATOM 1494 C CA . ASP B 2 7 ? -16.147 -0.427 -4.661 1.00 149.75 7 ASP C CA 1
ATOM 1495 C C . ASP B 2 7 ? -15.291 0.796 -4.291 1.00 159.42 7 ASP C C 1
ATOM 1496 O O . ASP B 2 7 ? -14.190 0.883 -4.866 1.00 149.19 7 ASP C O 1
ATOM 1501 N N . PRO B 2 8 ? -15.674 1.777 -3.430 1.00 263.97 8 PRO C N 1
ATOM 1502 C CA . PRO B 2 8 ? -14.828 2.925 -3.174 1.00 264.13 8 PRO C CA 1
ATOM 1503 C C . PRO B 2 8 ? -14.026 2.901 -1.880 1.00 267.07 8 PRO C C 1
ATOM 1504 O O . PRO B 2 8 ? -14.603 2.830 -0.808 1.00 267.12 8 PRO C O 1
ATOM 1508 N N . GLY B 2 9 ? -12.708 2.993 -2.015 1.00 165.91 9 GLY C N 1
ATOM 1509 C CA . GLY B 2 9 ? -11.904 3.193 -0.804 1.00 158.14 9 GLY C CA 1
ATOM 1510 C C . GLY B 2 9 ? -11.942 4.687 -0.635 1.00 159.04 9 GLY C C 1
ATOM 1511 O O . GLY B 2 9 ? -11.373 5.200 0.324 1.00 157.31 9 GLY C O 1
ATOM 1512 N N . ALA B 2 10 ? -12.647 5.342 -1.555 1.00 130.31 10 ALA C N 1
ATOM 1513 C CA . ALA B 2 10 ? -12.794 6.806 -1.543 1.00 101.85 10 ALA C CA 1
ATOM 1514 C C . ALA B 2 10 ? -13.448 7.254 -0.244 1.00 95.65 10 ALA C C 1
ATOM 1515 O O . ALA B 2 10 ? -13.262 8.419 0.068 1.00 83.39 10 ALA C O 1
ATOM 1517 N N . VAL B 2 11 ? -14.355 6.458 0.325 1.00 107.31 11 VAL C N 1
ATOM 1518 C CA . VAL B 2 11 ? -14.949 6.773 1.661 1.00 94.21 11 VAL C CA 1
ATOM 1519 C C . VAL B 2 11 ? -13.903 6.602 2.775 1.00 88.38 11 VAL C C 1
ATOM 1520 O O . VAL B 2 11 ? -13.949 7.390 3.740 1.00 82.58 11 VAL C O 1
ATOM 1524 N N . ASP B 2 12 ? -13.021 5.599 2.674 1.00 92.27 12 ASP C N 1
ATOM 1525 C CA . ASP B 2 12 ? -12.027 5.320 3.748 1.00 84.70 12 ASP C CA 1
ATOM 1526 C C . ASP B 2 12 ? -10.772 6.152 3.481 1.00 79.17 12 ASP C C 1
ATOM 1527 O O . ASP B 2 12 ? -10.498 7.068 4.283 1.00 73.30 12 ASP C O 1
ATOM 1532 N N . ALA B 2 13 ? -10.038 5.834 2.410 1.00 77.05 13 ALA C N 1
ATOM 1533 C CA . ALA B 2 13 ? -8.858 6.620 2.014 1.00 66.61 13 ALA C CA 1
ATOM 1534 C C . ALA B 2 13 ? -9.270 8.100 1.973 1.00 60.76 13 ALA C C 1
ATOM 1535 O O . ALA B 2 13 ? -10.402 8.387 1.594 1.00 65.83 13 ALA C O 1
ATOM 1537 N N . LYS B 2 14 ? -8.384 9.030 2.335 1.00 52.46 14 LYS C N 1
ATOM 1538 C CA . LYS B 2 14 ? -8.738 10.453 2.353 1.00 52.45 14 LYS C CA 1
ATOM 1539 C C . LYS B 2 14 ? -8.767 11.115 0.948 1.00 50.14 14 LYS C C 1
ATOM 1540 O O . LYS B 2 14 ? -8.087 10.661 0.030 1.00 46.38 14 LYS C O 1
ATOM 1546 N N . PRO B 2 15 ? -9.612 12.145 0.755 1.00 48.18 15 PRO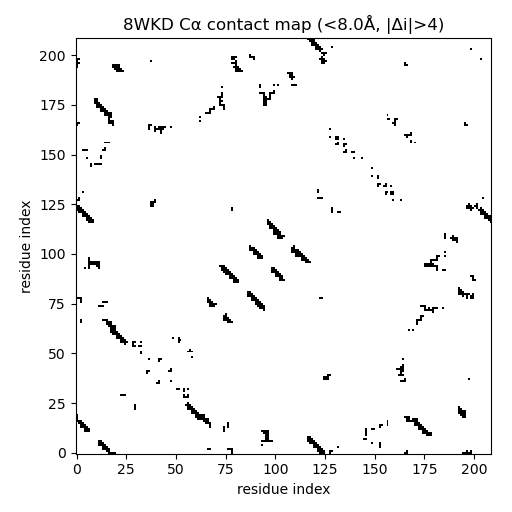 C N 1
ATOM 1547 C CA . PRO B 2 15 ? -9.681 12.784 -0.560 1.00 45.92 15 PRO C CA 1
ATOM 1548 C C . PRO B 2 15 ? -8.406 13.525 -0.905 1.00 43.65 15 PRO C C 1
ATOM 1549 O O . PRO B 2 15 ? -7.747 14.091 -0.031 1.00 39.97 15 PRO C O 1
ATOM 1553 N N . LEU B 2 16 ? -8.064 13.514 -2.180 1.00 36.24 16 LEU C N 1
ATOM 1554 C CA . LEU B 2 16 ? -6.897 14.227 -2.666 1.00 38.32 16 LEU C CA 1
ATOM 1555 C C . LEU B 2 16 ? -7.344 15.647 -3.046 1.00 38.35 16 LEU C C 1
ATOM 1556 O O . LEU B 2 16 ? -8.347 15.791 -3.734 1.00 37.02 16 LEU C O 1
ATOM 1561 N N . VAL B 2 17 ? -6.681 16.685 -2.493 1.00 38.77 17 VAL C N 1
ATOM 1562 C CA . VAL B 2 17 ? -6.984 18.092 -2.765 1.00 38.63 17 VAL C CA 1
ATOM 1563 C C . VAL B 2 17 ? -5.714 18.776 -3.278 1.00 39.15 17 VAL C C 1
ATOM 1564 O O . VAL B 2 17 ? -4.733 18.913 -2.539 1.00 43.61 17 VAL C O 1
ATOM 1568 N N . VAL B 2 18 ? -5.715 19.179 -4.538 1.00 39.58 18 VAL C N 1
ATOM 1569 C CA . VAL B 2 18 ? -4.562 19.831 -5.152 1.00 44.26 18 VAL C CA 1
ATOM 1570 C C . VAL B 2 18 ? -4.875 21.310 -5.399 1.00 45.12 18 VAL C C 1
ATOM 1571 O O . VAL B 2 18 ? -5.883 21.623 -6.026 1.00 41.21 18 VAL C O 1
ATOM 1575 N N . GLU B 2 19 ? -4.043 22.216 -4.867 1.00 48.88 19 GLU C N 1
ATOM 1576 C CA . GLU B 2 19 ? -4.258 23.649 -5.059 1.00 52.94 19 GLU C CA 1
ATOM 1577 C C . GLU B 2 19 ? -3.733 24.064 -6.421 1.00 52.06 19 GLU C C 1
ATOM 1578 O O . GLU B 2 19 ? -2.683 23.578 -6.849 1.00 54.76 19 GLU C O 1
ATOM 1584 N N . ILE B 2 20 ? -4.463 24.931 -7.117 1.00 50.33 20 ILE C N 1
ATOM 1585 C CA . ILE B 2 20 ? -4.043 25.378 -8.448 1.00 54.99 20 ILE C CA 1
ATOM 1586 C C . ILE B 2 20 ? -3.839 26.902 -8.521 1.00 58.05 20 ILE C C 1
ATOM 1587 O O . ILE B 2 20 ? -3.929 27.608 -7.513 1.00 55.89 20 ILE C O 1
#

Secondary structure (DSSP, 8-state):
-EEEEEEETTEEEEEEE--EEEEES-HHHHHHHHHHHHTT---SHHHHHHHHHHHT-EEEEE-----EEEETTEEEEEEEEEETTEEEEEEEEEETTEEEEEEEETTEEEEEEEEES-EEEEEE-HHHHHHHHHHHHHH--TT--HHHHHHHHHHHHHHHHHH-TTS-S-EEEEEE-----HHHHHHHHH--/-B---TTTTSPPEEEE-

Sequence (209 aa):
ALVIAFIGKNGAVMAGDMREITFEGEKPDREKLEKELYSGSIVTDEEMQKKAEEFGVKITVADCKEKVSERNGVLVGEVSSAEGGVVKKRRLYASAGNFAIAELINTEMTLTSQGKGSNFIAFGNEFTKQVANKCFKDNWTKKSNLQDAVKILILCMETVARKTASVSKQFMIVQTASNADVLKVVEKDRNSASKDPGAVDAKPLVVEI

Organism: Methanosarcina mazei (strain ATCC BAA-159 / DSM 3647 / Goe1 / Go1 / JCM 11833 / OCM 88) (NCBI:txid192952)

Nearest PDB structures (foldseek):
  8jtu-assembly1_B  TM=9.741E-01  e=8.298E-33  Methanosarcina mazei
  6zvz-assembly2_B  TM=9.301E-01  e=4.848E-17  Methanocaldococcus jannaschii
  6zw0-assembly1_B  TM=9.062E-01  e=3.619E-16  Methanocaldococcus jannaschii
  6z46-assembly1_a  TM=5.191E-01  e=3.768E-04  Sulfolobus acidocaldarius
  8g6e-assembly1_X  TM=4.065E-01  e=9.671E-05  Plasmodium falciparum NF54

InterPro domains:
  IPR016754 Connectase MJ0548-like [PIRSF019262] (1-190)
  IPR057262 Connectase MJ0548-like, N-terminal domain [PF09894] (1-190)